Protein AF-A0A1B6ASQ0-F1 (afdb_monomer)

Sequence (277 aa):
MSSTCYLSLDWPTAPAWVNYNSLQQLSYFTTVFLAAPLALLTGLGMSPALSTRFRRISKLVSIQAARSLHFLVLVWFLVFLVVHVALVFTTDLQSNLNQMYAARGGDGWTGLWVFLASMAVVIGGWIAATPFTLRRLRALPHHEQITQHFCIQGWSGVTKWGGVSMRTILDLVKPRPEAKWVVFYSLGDGPDKWRYYDAHPIEQMSHRLTMLAYDMNGRPLSFGHGAPLRLRNEVQLGFKQVKWIEGIEFVADFSRIGGGHGGYNQDHEFFGYHQAL

Solvent-accessible surface area (backbone atoms only — not comparable to full-atom values): 15486 Å² total; per-residue (Å²): 121,66,80,64,42,73,76,67,71,57,78,77,90,64,71,77,83,82,63,72,36,71,70,55,50,52,50,52,47,43,46,64,72,46,40,48,56,47,40,51,54,25,51,50,55,68,31,73,82,49,35,74,75,42,56,75,66,52,71,77,47,56,68,67,57,31,50,56,51,33,51,52,40,50,52,49,50,53,53,50,49,55,53,51,52,50,47,43,60,74,70,47,42,56,58,47,31,14,41,74,60,54,76,39,93,60,96,58,62,62,8,52,53,48,45,53,52,51,50,51,50,52,51,50,49,51,59,70,66,48,64,93,46,70,68,60,60,68,69,43,75,77,37,74,51,77,49,66,47,45,38,90,87,76,50,69,51,77,48,42,38,30,31,30,40,30,42,63,50,46,72,70,67,57,75,59,92,68,43,45,28,35,36,39,32,27,73,49,61,38,97,86,71,44,70,27,36,31,49,41,58,43,73,55,37,64,36,93,63,17,29,44,32,37,27,42,73,94,35,71,42,48,67,94,76,13,36,71,31,18,47,39,43,67,87,41,44,45,83,66,35,44,39,28,58,68,48,80,45,75,31,63,71,49,62,86,46,88,78,30,58,42,28,44,52,32,53,74,67,66,51,54,82,76,78,53,111

Structure (mmCIF, N/CA/C/O backbone):
data_AF-A0A1B6ASQ0-F1
#
_entry.id   AF-A0A1B6ASQ0-F1
#
loop_
_atom_site.group_PDB
_atom_site.id
_atom_site.type_symbol
_atom_site.label_atom_id
_atom_site.label_alt_id
_atom_site.label_comp_id
_atom_site.label_asym_id
_atom_site.label_entity_id
_atom_site.label_seq_id
_atom_site.pdbx_PDB_ins_code
_atom_site.Cartn_x
_atom_site.Cartn_y
_atom_site.Cartn_z
_atom_site.occupancy
_atom_site.B_iso_or_equiv
_atom_site.auth_seq_id
_atom_site.auth_comp_id
_atom_site.auth_asym_id
_atom_site.auth_atom_id
_atom_site.pdbx_PDB_model_num
ATOM 1 N N . MET A 1 1 ? 35.780 5.847 -32.372 1.00 53.19 1 MET A N 1
ATOM 2 C CA . MET A 1 1 ? 34.463 6.368 -32.815 1.00 53.19 1 MET A CA 1
ATOM 3 C C . MET A 1 1 ? 34.238 7.704 -32.129 1.00 53.19 1 MET A C 1
ATOM 5 O O . MET A 1 1 ? 34.457 7.769 -30.928 1.00 53.19 1 MET A O 1
ATOM 9 N N . SER A 1 2 ? 33.903 8.765 -32.866 1.00 51.06 2 SER A N 1
ATOM 10 C CA . SER A 1 2 ? 33.793 10.120 -32.301 1.00 51.06 2 SER A CA 1
ATOM 11 C C . SER A 1 2 ? 32.399 10.362 -31.706 1.00 51.06 2 SER A C 1
ATOM 13 O O . SER A 1 2 ? 31.402 9.921 -32.277 1.00 51.06 2 SER A O 1
ATOM 15 N N . SER A 1 3 ? 32.302 11.056 -30.569 1.00 53.72 3 SER A N 1
ATOM 16 C CA . SER A 1 3 ? 31.044 11.417 -29.877 1.00 53.72 3 SER A CA 1
ATOM 17 C C . SER A 1 3 ? 30.053 12.196 -30.748 1.00 53.72 3 SER A C 1
ATOM 19 O O . SER A 1 3 ? 28.851 12.132 -30.506 1.00 53.72 3 SER A O 1
ATOM 21 N N . THR A 1 4 ? 30.532 12.850 -31.804 1.00 58.25 4 THR A N 1
ATOM 22 C CA . THR A 1 4 ? 29.726 13.560 -32.805 1.00 58.25 4 THR A CA 1
ATOM 23 C C . THR A 1 4 ? 28.811 12.659 -33.642 1.00 58.25 4 THR A C 1
ATOM 25 O O . THR A 1 4 ? 27.770 13.129 -34.081 1.00 58.25 4 THR A O 1
ATOM 28 N N . CYS A 1 5 ? 29.128 11.369 -33.801 1.00 58.47 5 CYS A N 1
ATOM 29 C CA . CYS A 1 5 ? 28.332 10.408 -34.586 1.00 58.47 5 CYS A CA 1
ATOM 30 C C . CYS A 1 5 ? 26.918 10.192 -34.007 1.00 58.47 5 CYS A C 1
ATOM 32 O O . CYS A 1 5 ? 25.947 10.026 -34.732 1.00 58.47 5 CYS A O 1
ATOM 34 N N . TYR A 1 6 ? 26.793 10.237 -32.676 1.00 58.47 6 TYR A N 1
ATOM 35 C CA . TYR A 1 6 ? 25.513 10.059 -31.979 1.00 58.47 6 TYR A CA 1
ATOM 36 C C . TYR A 1 6 ? 24.630 11.315 -32.032 1.00 58.47 6 TYR A C 1
ATOM 38 O O . TYR A 1 6 ? 23.412 11.212 -31.929 1.00 58.47 6 TYR A O 1
ATOM 46 N N . LEU A 1 7 ? 25.237 12.495 -32.203 1.00 62.59 7 LEU A N 1
ATOM 47 C CA . LEU A 1 7 ? 24.530 13.769 -32.376 1.00 62.59 7 LEU A CA 1
ATOM 48 C C . LEU A 1 7 ? 23.988 13.944 -33.802 1.00 62.59 7 LEU A C 1
ATOM 50 O O . LEU A 1 7 ? 22.996 14.645 -33.974 1.00 62.59 7 LEU A O 1
ATOM 54 N N . SER A 1 8 ? 24.613 13.315 -34.805 1.00 70.19 8 SER A N 1
ATOM 55 C CA . SER A 1 8 ? 24.182 13.399 -36.207 1.00 70.19 8 SER A CA 1
ATOM 56 C C . SER A 1 8 ? 23.177 12.322 -36.625 1.00 70.19 8 SER A C 1
ATOM 58 O O . SER A 1 8 ? 22.679 12.386 -37.741 1.00 70.19 8 SER A O 1
ATOM 60 N N . LEU A 1 9 ? 22.852 11.361 -35.745 1.00 66.94 9 LEU A N 1
ATOM 61 C CA . LEU A 1 9 ? 22.009 10.185 -36.042 1.00 66.94 9 LEU A CA 1
ATOM 62 C C . LEU A 1 9 ? 22.540 9.289 -37.181 1.00 66.94 9 LEU A C 1
ATOM 64 O O . LEU A 1 9 ? 21.831 8.392 -37.635 1.00 66.94 9 LEU A O 1
ATOM 68 N N . ASP A 1 10 ? 23.790 9.476 -37.605 1.00 66.50 10 ASP A N 1
ATOM 69 C CA . ASP A 1 10 ? 24.444 8.600 -38.572 1.00 66.50 10 ASP A CA 1
ATOM 70 C C . ASP A 1 10 ? 25.014 7.390 -37.833 1.00 66.50 10 ASP A C 1
ATOM 72 O O . ASP A 1 10 ? 26.067 7.457 -37.192 1.00 66.50 10 ASP A O 1
ATOM 76 N N . TRP A 1 11 ? 24.291 6.273 -37.869 1.00 60.19 11 TRP A N 1
ATOM 77 C CA . TRP A 1 11 ? 24.674 5.084 -37.116 1.00 60.19 11 TRP A CA 1
ATOM 78 C C . TRP A 1 11 ? 25.837 4.341 -37.794 1.00 60.19 11 TRP A C 1
ATOM 80 O O . TRP A 1 11 ? 25.757 4.017 -38.980 1.00 60.19 11 TRP A O 1
ATOM 90 N N . PRO A 1 12 ? 26.922 4.028 -37.064 1.00 56.50 12 PRO A N 1
ATOM 91 C CA . PRO A 1 12 ? 28.036 3.273 -37.620 1.00 56.50 12 PRO A CA 1
ATOM 92 C C . PRO A 1 12 ? 27.637 1.812 -37.878 1.00 56.50 12 PRO A C 1
ATOM 94 O O . PRO A 1 12 ? 27.003 1.176 -37.043 1.00 56.50 12 PRO A O 1
ATOM 97 N N . THR A 1 13 ? 28.074 1.258 -39.011 1.00 58.09 13 THR A N 1
ATOM 98 C CA . THR A 1 13 ? 27.826 -0.138 -39.430 1.00 58.09 13 THR A CA 1
ATOM 99 C C . THR A 1 13 ? 28.822 -1.151 -38.848 1.00 58.09 13 THR A C 1
ATOM 101 O O . THR A 1 13 ? 28.747 -2.342 -39.142 1.00 58.09 13 THR A O 1
ATOM 104 N N . ALA A 1 14 ? 29.782 -0.697 -38.037 1.00 54.62 14 ALA A N 1
ATOM 105 C CA . ALA A 1 14 ? 30.763 -1.564 -37.390 1.00 54.62 14 ALA A CA 1
ATOM 106 C C . ALA A 1 14 ? 30.136 -2.318 -36.199 1.00 54.62 14 ALA A C 1
ATOM 108 O O . ALA A 1 14 ? 29.290 -1.749 -35.506 1.00 54.62 14 ALA A O 1
ATOM 109 N N . PRO A 1 15 ? 30.564 -3.563 -35.907 1.00 54.75 15 PRO A N 1
ATOM 110 C CA . PRO A 1 15 ? 30.016 -4.346 -34.803 1.00 54.75 15 PRO A CA 1
ATOM 111 C C . PRO A 1 15 ? 30.150 -3.579 -33.481 1.00 54.75 15 PRO A C 1
ATOM 113 O O . PRO A 1 15 ? 31.259 -3.250 -33.050 1.00 54.75 15 PRO A O 1
ATOM 116 N N . ALA A 1 16 ? 29.007 -3.316 -32.839 1.00 53.75 16 ALA A N 1
ATOM 117 C CA . ALA A 1 16 ? 28.855 -2.444 -31.668 1.00 53.75 16 ALA A CA 1
ATOM 118 C C . ALA A 1 16 ? 29.736 -2.819 -30.456 1.00 53.75 16 ALA A C 1
ATOM 120 O O . ALA A 1 16 ? 29.917 -2.015 -29.545 1.00 53.75 16 ALA A O 1
ATOM 121 N N . TRP A 1 17 ? 30.316 -4.020 -30.456 1.00 52.97 17 TRP A N 1
ATOM 122 C CA . TRP A 1 17 ? 31.095 -4.582 -29.354 1.00 52.97 17 TRP A CA 1
ATOM 123 C C . TRP A 1 17 ? 32.611 -4.402 -29.449 1.00 52.97 17 TRP A C 1
ATOM 125 O O . TRP A 1 17 ? 33.301 -4.621 -28.456 1.00 52.97 17 TRP A O 1
ATOM 135 N N . VAL A 1 18 ? 33.155 -4.004 -30.604 1.00 55.62 18 VAL A N 1
ATOM 136 C CA . VAL A 1 18 ? 34.619 -3.877 -30.750 1.00 55.62 18 VAL A CA 1
ATOM 137 C C . VAL A 1 18 ? 35.126 -2.552 -30.175 1.00 55.62 18 VAL A C 1
ATOM 139 O O . VAL A 1 18 ? 36.268 -2.481 -29.739 1.00 55.62 18 VAL A O 1
ATOM 142 N N . ASN A 1 19 ? 34.288 -1.508 -30.115 1.00 58.91 19 ASN A N 1
ATOM 143 C CA . ASN A 1 19 ? 34.683 -0.198 -29.595 1.00 58.91 19 ASN A CA 1
ATOM 144 C C . ASN A 1 19 ? 33.506 0.546 -28.949 1.00 58.91 19 ASN A C 1
ATOM 146 O O . ASN A 1 19 ? 32.802 1.305 -29.617 1.00 58.91 19 ASN A O 1
ATOM 150 N N . TYR A 1 20 ? 33.332 0.406 -27.633 1.00 66.31 20 TYR A N 1
ATOM 151 C CA . TYR A 1 20 ? 32.492 1.350 -26.895 1.00 66.31 20 TYR A CA 1
ATOM 152 C C . TYR A 1 20 ? 33.084 2.755 -27.015 1.00 66.31 20 TYR A C 1
ATOM 154 O O . TYR A 1 20 ? 34.272 2.967 -26.768 1.00 66.31 20 TYR A O 1
ATOM 162 N N . ASN A 1 21 ? 32.251 3.730 -27.373 1.00 76.12 21 ASN A N 1
ATOM 163 C CA . ASN A 1 21 ? 32.672 5.125 -27.328 1.00 76.12 21 ASN A CA 1
ATOM 164 C C . ASN A 1 21 ? 32.891 5.555 -25.862 1.00 76.12 21 ASN A C 1
ATOM 166 O O . ASN A 1 21 ? 32.224 5.046 -24.959 1.00 76.12 21 ASN A O 1
ATOM 170 N N . SER A 1 22 ? 33.774 6.525 -25.618 1.00 80.25 22 SER A N 1
ATOM 171 C CA . SER A 1 22 ? 34.070 7.070 -24.287 1.00 80.25 22 SER A CA 1
ATOM 172 C C . SER A 1 22 ? 32.805 7.492 -23.534 1.00 80.25 22 SER A C 1
ATOM 174 O O . SER A 1 22 ? 32.677 7.219 -22.344 1.00 80.25 22 SER A O 1
ATOM 176 N N . LEU A 1 23 ? 31.816 8.063 -24.234 1.00 81.62 23 LEU A N 1
ATOM 177 C CA . LEU A 1 23 ? 30.527 8.433 -23.643 1.00 81.62 23 LEU A CA 1
ATOM 178 C C . LEU A 1 23 ? 29.724 7.219 -23.142 1.00 81.62 23 LEU A C 1
ATOM 180 O O . LEU A 1 23 ? 29.137 7.278 -22.061 1.00 81.62 23 LEU A O 1
ATOM 184 N N . GLN A 1 24 ? 29.710 6.117 -23.898 1.00 82.12 24 GLN A N 1
ATOM 185 C CA . GLN A 1 24 ? 29.045 4.873 -23.491 1.00 82.12 24 GLN A CA 1
ATOM 186 C C . GLN A 1 24 ? 29.769 4.225 -22.308 1.00 82.12 24 GLN A C 1
ATOM 188 O O . GLN A 1 24 ? 29.118 3.854 -21.335 1.00 82.12 24 GLN A O 1
ATOM 193 N N . GLN A 1 25 ? 31.105 4.158 -22.344 1.00 85.62 25 GLN A N 1
ATOM 194 C CA . GLN A 1 25 ? 31.898 3.623 -21.231 1.00 85.62 25 GLN A CA 1
ATOM 195 C C . GLN A 1 25 ? 31.672 4.418 -19.940 1.00 85.62 25 GLN A C 1
ATOM 197 O O . GLN A 1 25 ? 31.414 3.824 -18.895 1.00 85.62 25 GLN A O 1
ATOM 202 N N . LEU A 1 26 ? 31.697 5.754 -20.014 1.00 88.81 26 LEU A N 1
ATOM 203 C CA . LEU A 1 26 ? 31.424 6.622 -18.867 1.00 88.81 26 LEU A CA 1
ATOM 204 C C . LEU A 1 26 ? 29.991 6.456 -18.353 1.00 88.81 26 LEU A C 1
ATOM 206 O O . LEU A 1 26 ? 29.771 6.421 -17.146 1.00 88.81 26 LEU A O 1
ATOM 210 N N . SER A 1 27 ? 29.017 6.311 -19.252 1.00 89.38 27 SER A N 1
ATOM 211 C CA . SER A 1 27 ? 27.611 6.122 -18.886 1.00 89.38 27 SER A CA 1
ATOM 212 C C . SER A 1 27 ? 27.376 4.777 -18.186 1.00 89.38 27 SER A C 1
ATOM 214 O O . SER A 1 27 ? 26.679 4.731 -17.168 1.00 89.38 27 SER A O 1
ATOM 216 N N . TYR A 1 28 ? 27.995 3.692 -18.661 1.00 90.56 28 TYR A N 1
ATOM 217 C CA . TYR A 1 28 ? 27.946 2.386 -17.995 1.00 90.56 28 TYR A CA 1
ATOM 218 C C . TYR A 1 28 ? 28.681 2.403 -16.657 1.00 90.56 28 TYR A C 1
ATOM 220 O O . TYR A 1 28 ? 28.132 1.924 -15.665 1.00 90.56 28 TYR A O 1
ATOM 228 N N . PHE A 1 29 ? 29.863 3.022 -16.595 1.00 93.50 29 PHE A N 1
ATOM 229 C CA . PHE A 1 29 ? 30.608 3.176 -15.349 1.00 93.50 29 PHE A CA 1
ATOM 230 C C . PHE A 1 29 ? 29.783 3.923 -14.294 1.00 93.50 29 PHE A C 1
ATOM 232 O O . PHE A 1 29 ? 29.594 3.419 -13.187 1.00 93.50 29 PHE A O 1
ATOM 239 N N . THR A 1 30 ? 29.223 5.081 -14.653 1.00 93.25 30 THR A N 1
ATOM 240 C CA . THR A 1 30 ? 28.369 5.871 -13.759 1.00 93.25 30 THR A CA 1
ATOM 241 C C . THR A 1 30 ? 27.155 5.071 -13.306 1.00 93.25 30 THR A C 1
ATOM 243 O O . THR A 1 30 ? 26.834 5.063 -12.122 1.00 93.25 30 THR A O 1
ATOM 246 N N . THR A 1 31 ? 26.491 4.355 -14.211 1.00 93.50 31 THR A N 1
ATOM 247 C CA . THR A 1 31 ? 25.271 3.609 -13.875 1.00 93.50 31 THR A CA 1
ATOM 248 C C . THR A 1 31 ? 25.551 2.451 -12.914 1.00 93.50 31 THR A C 1
ATOM 250 O O . THR A 1 31 ? 24.849 2.302 -11.913 1.00 93.50 31 THR A O 1
ATOM 253 N N . VAL A 1 32 ? 26.598 1.665 -13.176 1.00 92.94 32 VAL A N 1
ATOM 254 C CA . VAL A 1 32 ? 26.922 0.456 -12.403 1.00 92.94 32 VAL A CA 1
ATOM 255 C C . VAL A 1 32 ? 27.619 0.784 -11.084 1.00 92.94 32 VAL A C 1
ATOM 257 O O . VAL A 1 32 ? 27.249 0.233 -10.051 1.00 92.94 32 VAL A O 1
ATOM 260 N N . PHE A 1 33 ? 28.611 1.677 -11.093 1.00 94.56 33 PHE A N 1
ATOM 261 C CA . PHE A 1 33 ? 29.477 1.900 -9.931 1.00 94.56 33 PHE A CA 1
ATOM 262 C C . PHE A 1 33 ? 29.091 3.113 -9.086 1.00 94.56 33 PHE A C 1
ATOM 264 O O . PHE A 1 33 ? 29.497 3.182 -7.928 1.00 94.56 33 PHE A O 1
ATOM 271 N N . LEU A 1 34 ? 28.304 4.053 -9.619 1.00 93.50 34 LEU A N 1
ATOM 272 C CA . LEU A 1 34 ? 27.878 5.243 -8.875 1.00 93.50 34 LEU A CA 1
ATOM 273 C C . LEU A 1 34 ? 26.374 5.217 -8.596 1.00 93.50 34 LEU A C 1
ATOM 275 O O . LEU A 1 34 ? 25.964 5.157 -7.438 1.00 93.50 34 LEU A O 1
ATOM 279 N N . ALA A 1 35 ? 25.543 5.218 -9.638 1.00 92.94 35 ALA A N 1
ATOM 280 C CA . ALA A 1 35 ? 24.097 5.363 -9.514 1.00 92.94 35 ALA A CA 1
ATOM 281 C C . ALA A 1 35 ? 23.446 4.175 -8.790 1.00 92.94 35 ALA A C 1
ATOM 283 O O . ALA A 1 35 ? 22.646 4.391 -7.882 1.00 92.94 35 ALA A O 1
ATOM 284 N N . ALA A 1 36 ? 23.801 2.930 -9.130 1.00 93.06 36 ALA A N 1
ATOM 285 C CA . ALA A 1 36 ? 23.206 1.747 -8.501 1.00 93.06 36 ALA A CA 1
ATOM 286 C C . ALA A 1 36 ? 23.526 1.630 -6.993 1.00 93.06 36 ALA A C 1
ATOM 288 O O . ALA A 1 36 ? 22.582 1.512 -6.204 1.00 93.06 36 ALA A O 1
ATOM 289 N N . PRO A 1 37 ? 24.791 1.746 -6.538 1.00 93.00 37 PRO A N 1
ATOM 290 C CA . PRO A 1 37 ? 25.093 1.786 -5.108 1.00 93.00 37 PRO A CA 1
ATOM 291 C C . PRO A 1 37 ? 24.419 2.961 -4.398 1.00 93.00 37 PRO A C 1
ATOM 293 O O . PRO A 1 37 ? 23.918 2.807 -3.284 1.00 93.00 37 PRO A O 1
ATOM 296 N N . LEU A 1 38 ? 24.351 4.130 -5.042 1.00 90.75 38 LEU A N 1
ATOM 297 C CA . LEU A 1 38 ? 23.732 5.310 -4.452 1.00 90.75 38 LEU A CA 1
ATOM 298 C C . LEU A 1 38 ? 22.214 5.160 -4.300 1.00 90.75 38 LEU A C 1
ATOM 300 O O . LEU A 1 38 ? 21.672 5.536 -3.260 1.00 90.75 38 LEU A O 1
ATOM 304 N N . ALA A 1 39 ? 21.530 4.565 -5.282 1.00 91.50 39 ALA A N 1
ATOM 305 C CA . ALA A 1 39 ? 20.111 4.218 -5.196 1.00 91.50 39 ALA A CA 1
ATOM 306 C C . ALA A 1 39 ? 19.841 3.259 -4.036 1.00 91.50 39 ALA A C 1
ATOM 308 O O . ALA A 1 39 ? 18.903 3.476 -3.268 1.00 91.50 39 ALA A O 1
ATOM 309 N N . LEU A 1 40 ? 20.691 2.238 -3.875 1.00 88.94 40 LEU A N 1
ATOM 310 C CA . LEU A 1 40 ? 20.585 1.285 -2.776 1.00 88.94 40 LEU A CA 1
ATOM 311 C C . LEU A 1 40 ? 20.752 1.990 -1.424 1.00 88.94 40 LEU A C 1
ATOM 313 O O . LEU A 1 40 ? 19.883 1.882 -0.564 1.00 88.94 40 LEU A O 1
ATOM 317 N N . LEU A 1 41 ? 21.825 2.763 -1.241 1.00 85.00 41 LEU A N 1
ATOM 318 C CA . LEU A 1 41 ? 22.107 3.459 0.020 1.00 85.00 41 LEU A CA 1
ATOM 319 C C . LEU A 1 41 ? 21.013 4.468 0.390 1.00 85.00 41 LEU A C 1
ATOM 321 O O . LEU A 1 41 ? 20.552 4.498 1.532 1.00 85.00 41 LEU A O 1
ATOM 325 N N . THR A 1 42 ? 20.570 5.278 -0.570 1.00 87.75 42 THR A N 1
ATOM 326 C CA . THR A 1 42 ? 19.513 6.275 -0.344 1.00 87.75 42 THR A CA 1
ATOM 327 C C . THR A 1 42 ? 18.145 5.624 -0.134 1.00 87.75 42 THR A C 1
ATOM 329 O O . THR A 1 42 ? 17.391 6.079 0.724 1.00 87.75 42 THR A O 1
ATOM 332 N N . GLY A 1 43 ? 17.842 4.523 -0.829 1.00 83.44 43 GLY A N 1
ATOM 333 C CA . GLY A 1 43 ? 16.623 3.737 -0.625 1.00 83.44 43 GLY A CA 1
ATOM 334 C C . GLY A 1 43 ? 16.557 3.118 0.773 1.00 83.44 43 GLY A C 1
ATOM 335 O O . GLY A 1 43 ? 15.547 3.252 1.464 1.00 83.44 43 GLY A O 1
ATOM 336 N N . LEU A 1 44 ? 17.660 2.523 1.240 1.00 80.25 44 LEU A N 1
ATOM 337 C CA . LEU A 1 44 ? 17.772 1.998 2.606 1.00 80.25 44 LEU A CA 1
ATOM 338 C C . LEU A 1 44 ? 17.663 3.119 3.653 1.00 80.25 44 LEU A C 1
ATOM 340 O O . LEU A 1 44 ? 17.013 2.931 4.681 1.00 80.25 44 LEU A O 1
ATOM 344 N N . GLY A 1 45 ? 18.246 4.291 3.384 1.00 71.94 45 GLY A N 1
ATOM 345 C CA . GLY A 1 45 ? 18.179 5.462 4.264 1.00 71.94 45 GLY A C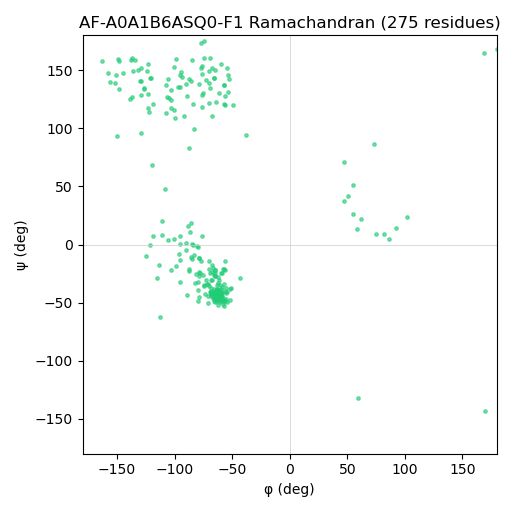A 1
ATOM 346 C C . GLY A 1 45 ? 16.777 6.066 4.411 1.00 71.94 45 GLY A C 1
ATOM 347 O O . GLY A 1 45 ? 16.480 6.658 5.446 1.00 71.94 45 GLY A O 1
ATOM 348 N N . MET A 1 46 ? 15.903 5.890 3.416 1.00 74.81 46 MET A N 1
ATOM 349 C CA . MET A 1 46 ? 14.505 6.333 3.470 1.00 74.81 46 MET A CA 1
ATOM 350 C C . MET A 1 46 ? 13.560 5.322 4.137 1.00 74.81 46 MET A C 1
ATOM 352 O O . MET A 1 46 ? 12.420 5.679 4.422 1.00 74.81 46 MET A O 1
ATOM 356 N N . SER A 1 47 ? 13.998 4.084 4.400 1.00 71.44 47 SER A N 1
ATOM 357 C CA . SER A 1 47 ? 13.159 3.048 5.017 1.00 71.44 47 SER A CA 1
ATOM 358 C C . SER A 1 47 ? 12.986 3.277 6.531 1.00 71.44 47 SER A C 1
ATOM 360 O O . SER A 1 47 ? 13.971 3.193 7.279 1.00 71.44 47 SER A O 1
ATOM 362 N N . PRO A 1 48 ? 11.753 3.500 7.034 1.00 57.78 48 PRO A N 1
ATOM 363 C CA . PRO A 1 48 ? 11.500 3.677 8.468 1.00 57.78 48 PRO A CA 1
ATOM 364 C C . PRO A 1 48 ? 11.871 2.430 9.284 1.00 57.78 48 PRO A C 1
ATOM 366 O O . PRO A 1 48 ? 12.490 2.526 10.340 1.00 57.78 48 PRO A O 1
ATOM 369 N N . ALA A 1 49 ? 11.583 1.240 8.749 1.00 57.38 49 ALA A N 1
ATOM 370 C CA . ALA A 1 49 ? 11.843 -0.032 9.420 1.00 57.38 49 ALA A CA 1
ATOM 371 C C . ALA A 1 49 ? 13.341 -0.357 9.557 1.00 57.38 49 ALA A C 1
ATOM 373 O O . ALA A 1 49 ? 13.752 -1.033 10.499 1.00 57.38 49 ALA A O 1
ATOM 374 N N . LEU A 1 50 ? 14.172 0.104 8.617 1.00 58.25 50 LEU A N 1
ATOM 375 C CA . LEU A 1 50 ? 15.602 -0.210 8.603 1.00 58.25 50 LEU A CA 1
ATOM 376 C C . LEU A 1 50 ? 16.455 0.879 9.268 1.00 58.25 50 LEU A C 1
ATOM 378 O O . LEU A 1 50 ? 17.469 0.571 9.901 1.00 58.25 50 LEU A O 1
ATOM 382 N N . SER A 1 51 ? 16.030 2.141 9.176 1.00 59.38 51 SER A N 1
ATOM 383 C CA . SER A 1 51 ? 16.710 3.281 9.807 1.00 59.38 51 SER A CA 1
ATOM 384 C C . SER A 1 51 ? 16.703 3.216 11.341 1.00 59.38 51 SER A C 1
ATOM 386 O O . SER A 1 51 ? 17.645 3.695 11.978 1.00 59.38 51 SER A O 1
ATOM 388 N N . THR A 1 52 ? 15.710 2.551 11.941 1.00 57.81 52 THR A N 1
ATOM 389 C CA . THR A 1 52 ? 15.651 2.256 13.384 1.00 57.81 52 THR A CA 1
ATOM 390 C C . THR A 1 52 ? 16.663 1.186 13.807 1.00 57.81 52 THR A C 1
ATOM 392 O O . THR A 1 52 ? 17.246 1.288 14.890 1.00 57.81 52 THR A O 1
ATOM 395 N N . ARG A 1 53 ? 16.939 0.203 12.936 1.00 60.09 53 ARG A N 1
ATOM 396 C CA . ARG A 1 53 ? 17.873 -0.912 13.177 1.00 60.09 53 ARG A CA 1
ATOM 397 C C . ARG A 1 53 ? 19.339 -0.542 12.922 1.00 60.09 53 ARG A C 1
ATOM 399 O O . ARG A 1 53 ? 20.218 -1.022 13.633 1.00 60.09 53 ARG A O 1
ATOM 406 N N . PHE A 1 54 ? 19.619 0.337 11.955 1.00 60.22 54 PHE A N 1
ATOM 407 C CA . PHE A 1 54 ? 20.981 0.712 11.545 1.00 60.22 54 PHE A CA 1
ATOM 408 C C . PHE A 1 54 ? 21.273 2.216 11.724 1.00 60.22 54 PHE A C 1
ATOM 410 O O . PHE A 1 54 ? 21.513 2.948 10.763 1.00 60.22 54 PHE A O 1
ATOM 417 N N . ARG A 1 55 ? 21.344 2.681 12.983 1.00 57.69 55 ARG A N 1
ATOM 418 C CA . ARG A 1 55 ? 21.599 4.100 13.344 1.00 57.69 55 ARG A CA 1
ATOM 419 C C . ARG A 1 55 ? 22.892 4.721 12.793 1.00 57.69 55 ARG A C 1
ATOM 421 O O . ARG A 1 55 ? 23.006 5.942 12.759 1.00 57.69 55 ARG A O 1
ATOM 428 N N . ARG A 1 56 ? 23.903 3.926 12.416 1.00 59.25 56 ARG A N 1
ATOM 429 C CA . ARG A 1 56 ? 25.179 4.465 11.897 1.00 59.25 56 ARG A CA 1
ATOM 430 C C . ARG A 1 56 ? 25.035 5.067 10.497 1.00 59.25 56 ARG A C 1
ATOM 432 O O . ARG A 1 56 ? 25.691 6.060 10.211 1.00 59.25 56 ARG A O 1
ATOM 439 N N . ILE A 1 57 ? 24.163 4.504 9.661 1.00 57.47 57 ILE A N 1
ATOM 440 C CA . ILE A 1 57 ? 23.955 4.964 8.280 1.00 57.47 57 ILE A CA 1
ATOM 441 C C . ILE A 1 57 ? 23.058 6.211 8.268 1.00 57.47 57 ILE A C 1
ATOM 443 O O . ILE A 1 57 ? 23.348 7.171 7.560 1.00 57.47 57 ILE A O 1
ATOM 447 N N . SER A 1 58 ? 22.036 6.255 9.130 1.00 56.03 58 SER A N 1
ATOM 448 C CA . SER A 1 58 ? 21.122 7.403 9.246 1.00 56.03 58 SER A CA 1
ATOM 449 C C . SER A 1 58 ? 21.749 8.661 9.862 1.00 56.03 58 SER A C 1
ATOM 451 O O . SER A 1 58 ? 21.180 9.741 9.738 1.00 56.03 58 SER A O 1
ATOM 453 N N . LYS A 1 59 ? 22.930 8.559 10.490 1.00 59.12 59 LYS A N 1
ATOM 454 C CA . LYS A 1 59 ? 23.691 9.726 10.976 1.00 59.12 59 LYS A CA 1
ATOM 455 C C . LYS A 1 59 ? 24.469 10.463 9.881 1.00 59.12 59 LYS A C 1
ATOM 457 O O . LYS A 1 59 ? 24.790 11.628 10.081 1.00 59.12 59 LYS A O 1
ATOM 462 N N . LEU A 1 60 ? 24.804 9.802 8.771 1.00 62.62 60 LEU A N 1
ATOM 463 C CA . LEU A 1 60 ? 25.694 10.367 7.746 1.00 62.62 60 LEU A CA 1
ATOM 464 C C . LEU A 1 60 ? 24.954 11.204 6.693 1.00 62.62 60 LEU A C 1
ATOM 466 O O . LEU A 1 60 ? 25.569 12.054 6.058 1.00 62.62 60 LEU A O 1
ATOM 470 N N . VAL A 1 61 ? 23.649 10.986 6.505 1.00 62.62 61 VAL A N 1
ATOM 471 C CA . VAL A 1 61 ? 22.856 11.660 5.468 1.00 62.62 61 VAL A CA 1
ATOM 472 C C . VAL A 1 61 ? 21.516 12.092 6.056 1.00 62.62 61 VAL A C 1
ATOM 474 O O . VAL A 1 61 ? 20.794 11.278 6.629 1.00 62.62 61 VAL A O 1
ATOM 477 N N . SER A 1 62 ? 21.161 13.372 5.913 1.00 75.50 62 SER A N 1
ATOM 478 C CA . SER A 1 62 ? 19.840 13.853 6.327 1.00 75.50 62 SER A CA 1
ATOM 479 C C . SER A 1 62 ? 18.745 13.215 5.463 1.00 75.50 62 SER A C 1
ATOM 481 O O . SER A 1 62 ? 18.921 13.021 4.260 1.00 75.50 62 SER A O 1
ATOM 483 N N . ILE A 1 63 ? 17.585 12.907 6.055 1.00 71.56 63 ILE A N 1
ATOM 484 C CA . ILE A 1 63 ? 16.464 12.249 5.350 1.00 71.56 63 ILE A CA 1
ATOM 485 C C . ILE A 1 63 ? 16.048 13.036 4.097 1.00 71.56 63 ILE A C 1
ATOM 487 O O . ILE A 1 63 ? 15.736 12.453 3.058 1.00 71.56 63 ILE A O 1
ATOM 491 N N . GLN A 1 64 ? 16.083 14.369 4.175 1.00 78.62 64 GLN A N 1
ATOM 492 C CA . GLN A 1 64 ? 15.753 15.231 3.045 1.00 78.62 64 GLN A CA 1
ATOM 493 C C . GLN A 1 64 ? 16.800 15.141 1.924 1.00 78.62 64 GLN A C 1
ATOM 495 O O . GLN A 1 64 ? 16.426 15.057 0.757 1.00 78.62 64 GLN A O 1
ATOM 500 N N . ALA A 1 65 ? 18.096 15.094 2.259 1.00 81.12 65 ALA A N 1
ATOM 501 C CA . ALA A 1 65 ? 19.157 14.916 1.268 1.00 81.12 65 ALA A CA 1
ATOM 502 C C . ALA A 1 65 ? 19.087 13.533 0.605 1.00 81.12 65 ALA A C 1
ATOM 504 O O . ALA A 1 65 ? 19.218 13.440 -0.614 1.00 81.12 65 ALA A O 1
ATOM 505 N N . ALA A 1 66 ? 18.804 12.477 1.377 1.00 82.69 66 ALA A N 1
ATOM 506 C CA . ALA A 1 66 ? 18.613 11.130 0.842 1.00 82.69 66 ALA A CA 1
ATOM 507 C C . ALA A 1 66 ? 17.470 11.087 -0.183 1.00 82.69 66 ALA A C 1
ATOM 509 O O . ALA A 1 66 ? 17.629 10.489 -1.243 1.00 82.69 66 ALA A O 1
ATOM 510 N N . ARG A 1 67 ? 16.356 11.780 0.086 1.00 85.06 67 ARG A N 1
ATOM 511 C CA . ARG A 1 67 ? 15.210 11.860 -0.831 1.00 85.06 67 ARG A CA 1
ATOM 512 C C . ARG A 1 67 ? 15.544 12.591 -2.127 1.00 85.06 67 ARG A C 1
ATOM 514 O O . ARG A 1 67 ? 15.253 12.073 -3.202 1.00 85.06 67 ARG A O 1
ATOM 521 N N . SER A 1 68 ? 16.166 13.766 -2.035 1.00 90.62 68 SER A N 1
ATOM 522 C CA . SER A 1 68 ? 16.563 14.539 -3.219 1.00 90.62 68 SER A CA 1
ATOM 523 C C . SER A 1 68 ? 17.575 13.779 -4.075 1.00 90.62 68 SER A C 1
ATOM 525 O O . SER A 1 68 ? 17.449 13.739 -5.297 1.00 90.62 68 SER A O 1
ATOM 527 N N . LEU A 1 69 ? 18.551 13.129 -3.435 1.00 90.56 69 LEU A N 1
ATOM 528 C CA . LEU A 1 69 ? 19.566 12.346 -4.128 1.00 90.56 69 LEU A CA 1
ATOM 529 C C . LEU A 1 69 ? 18.975 11.095 -4.779 1.00 90.56 69 LEU A C 1
ATOM 531 O O . LEU A 1 69 ? 19.283 10.812 -5.932 1.00 90.56 69 LEU A O 1
ATOM 535 N N . HIS A 1 70 ? 18.079 10.388 -4.086 1.00 92.44 70 HIS A N 1
ATOM 536 C CA . HIS A 1 70 ? 17.374 9.240 -4.653 1.00 92.44 70 HIS A CA 1
ATOM 537 C C . HIS A 1 70 ? 16.537 9.635 -5.872 1.00 92.44 70 HIS A C 1
ATOM 539 O O . HIS A 1 70 ? 16.554 8.938 -6.882 1.00 92.44 70 HIS A O 1
ATOM 545 N N . PHE A 1 71 ? 15.841 10.774 -5.804 1.00 93.31 71 PHE A N 1
ATOM 546 C CA . PHE A 1 71 ? 15.079 11.300 -6.934 1.00 93.31 71 PHE A CA 1
ATOM 547 C C . PHE A 1 71 ? 15.981 11.623 -8.133 1.00 93.31 71 PHE A C 1
ATOM 549 O O . PHE A 1 71 ? 15.662 11.248 -9.258 1.00 93.31 71 PHE A O 1
ATOM 556 N N . LEU A 1 72 ? 17.135 12.255 -7.908 1.00 94.50 72 LEU A N 1
ATOM 557 C CA . LEU A 1 72 ? 18.091 12.549 -8.979 1.00 94.50 72 LEU A CA 1
ATOM 558 C C . LEU A 1 72 ? 18.641 11.266 -9.619 1.00 94.50 72 LEU A C 1
ATOM 560 O O . LEU A 1 72 ? 18.724 11.168 -10.842 1.00 94.50 72 LEU A O 1
ATOM 564 N N . VAL A 1 73 ? 18.962 10.260 -8.804 1.00 95.19 73 VAL A N 1
ATOM 565 C CA . VAL A 1 73 ? 19.414 8.947 -9.282 1.00 95.19 73 VAL A CA 1
ATOM 566 C C . VAL A 1 73 ? 18.315 8.230 -10.074 1.00 95.19 73 VAL A C 1
ATOM 568 O O . VAL A 1 73 ? 18.603 7.647 -11.117 1.00 95.19 73 VAL A O 1
ATOM 571 N N . LEU A 1 74 ? 17.052 8.316 -9.643 1.00 94.94 74 LEU A N 1
ATOM 572 C CA . LEU A 1 74 ? 15.908 7.803 -10.402 1.00 94.94 74 LEU A CA 1
ATOM 573 C C . LEU A 1 74 ? 15.812 8.470 -11.781 1.00 94.94 74 LEU A C 1
ATOM 575 O O . LEU A 1 74 ? 15.673 7.772 -12.783 1.00 94.94 74 LEU A O 1
ATOM 579 N N . VAL A 1 75 ? 15.918 9.801 -11.847 1.00 96.44 75 VAL A N 1
ATOM 580 C CA . VAL A 1 75 ? 15.901 10.541 -13.121 1.00 96.44 75 VAL A CA 1
ATOM 581 C C . VAL A 1 75 ? 17.049 10.093 -14.028 1.00 96.44 75 VAL A C 1
ATOM 583 O O . VAL A 1 75 ? 16.813 9.839 -15.209 1.00 96.44 75 VAL A O 1
ATOM 586 N N . TRP A 1 76 ? 18.262 9.920 -13.489 1.00 95.56 76 TRP A N 1
ATOM 587 C CA . TRP A 1 76 ? 19.391 9.366 -14.245 1.00 95.56 76 TRP A CA 1
ATOM 588 C C . TRP A 1 76 ? 19.065 7.988 -14.832 1.00 95.56 76 TRP A C 1
ATOM 590 O O . TRP A 1 76 ? 19.260 7.781 -16.027 1.00 95.56 76 TRP A O 1
ATOM 600 N N . PHE A 1 77 ? 18.526 7.062 -14.030 1.00 95.44 77 PHE A N 1
ATOM 601 C CA . PHE A 1 77 ? 18.147 5.730 -14.511 1.00 95.44 77 PHE A CA 1
ATOM 602 C C . PHE A 1 77 ? 17.084 5.776 -15.607 1.00 95.44 77 PHE A C 1
ATOM 604 O O . PHE A 1 77 ? 17.193 5.027 -16.573 1.00 95.44 77 PHE A O 1
ATOM 611 N N . LEU A 1 78 ? 16.083 6.652 -15.489 1.00 95.38 78 LEU A N 1
ATOM 612 C CA . LEU A 1 78 ? 15.049 6.811 -16.515 1.00 95.38 78 LEU A CA 1
ATOM 613 C C . LEU A 1 78 ? 15.643 7.312 -17.834 1.00 95.38 78 LEU A C 1
ATOM 615 O O . LEU A 1 78 ? 15.368 6.735 -18.884 1.00 95.38 78 LEU A O 1
ATOM 619 N N . VAL A 1 79 ? 16.489 8.345 -17.782 1.00 94.88 79 VAL A N 1
ATOM 620 C CA . VAL A 1 79 ? 17.163 8.881 -18.974 1.00 94.88 79 VAL A CA 1
ATOM 621 C C . VAL A 1 79 ? 18.079 7.828 -19.594 1.00 94.88 79 VAL A C 1
ATOM 623 O O . VAL A 1 79 ? 17.999 7.580 -20.796 1.00 94.88 79 VAL A O 1
ATOM 626 N N . PHE A 1 80 ? 18.910 7.173 -18.779 1.00 93.88 80 PHE A N 1
ATOM 627 C CA . PHE A 1 80 ? 19.802 6.112 -19.235 1.00 93.88 80 PHE A CA 1
ATOM 628 C C . PHE A 1 80 ? 19.020 4.970 -19.887 1.00 93.88 80 PHE A C 1
ATOM 630 O O . PHE A 1 80 ? 19.388 4.547 -20.976 1.00 93.88 80 PHE A O 1
ATOM 637 N N . LEU A 1 81 ? 17.928 4.503 -19.273 1.00 92.56 81 LEU A N 1
ATOM 638 C CA . LEU A 1 81 ? 17.098 3.426 -19.811 1.00 92.56 81 LEU A CA 1
ATOM 639 C C . LEU A 1 81 ? 16.504 3.806 -21.166 1.00 92.56 81 LEU A C 1
ATOM 641 O O . LEU A 1 81 ? 16.619 3.026 -22.104 1.00 92.56 81 LEU A O 1
ATOM 645 N N . VAL A 1 82 ? 15.912 4.996 -21.291 1.00 93.75 82 VAL A N 1
ATOM 646 C CA . VAL A 1 82 ? 15.311 5.450 -22.555 1.00 93.75 82 VAL A CA 1
ATOM 647 C C . VAL A 1 82 ? 16.360 5.514 -23.662 1.00 93.75 82 VAL A C 1
ATOM 649 O O . VAL A 1 82 ? 16.150 4.950 -24.733 1.00 93.75 82 VAL A O 1
ATOM 652 N N . VAL A 1 83 ? 17.504 6.152 -23.399 1.00 90.19 83 VAL A N 1
ATOM 653 C CA . VAL A 1 83 ? 18.579 6.292 -24.392 1.00 90.19 83 VAL A CA 1
ATOM 654 C C . VAL A 1 83 ? 19.190 4.934 -24.734 1.00 90.19 83 VAL A C 1
ATOM 656 O O . VAL A 1 83 ? 19.355 4.614 -25.907 1.00 90.19 83 VAL A O 1
ATOM 659 N N . HIS A 1 84 ? 19.509 4.116 -23.733 1.00 89.25 84 HIS A N 1
ATOM 660 C CA . HIS A 1 84 ? 20.140 2.814 -23.930 1.00 89.25 84 HIS A CA 1
ATOM 661 C C . HIS A 1 84 ? 19.233 1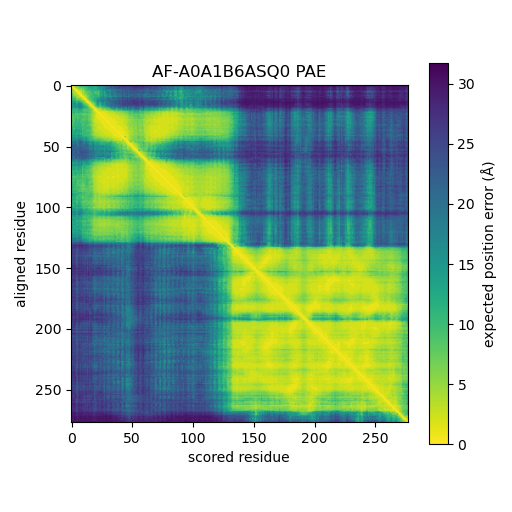.851 -24.697 1.00 89.25 84 HIS A C 1
ATOM 663 O O . HIS A 1 84 ? 19.681 1.229 -25.657 1.00 89.25 84 HIS A O 1
ATOM 669 N N . VAL A 1 85 ? 17.955 1.760 -24.321 1.00 89.56 85 VAL A N 1
ATOM 670 C CA . VAL A 1 85 ? 16.982 0.922 -25.031 1.00 89.56 85 VAL A CA 1
ATOM 671 C C . VAL A 1 85 ? 16.809 1.425 -26.460 1.00 89.56 85 VAL A C 1
ATOM 673 O O . VAL A 1 85 ? 16.888 0.619 -27.380 1.00 89.56 85 VAL A O 1
ATOM 676 N N . ALA A 1 86 ? 16.659 2.735 -26.678 1.00 88.19 86 ALA A N 1
ATOM 677 C CA . ALA A 1 86 ? 16.568 3.283 -28.030 1.00 88.19 86 ALA A CA 1
ATOM 678 C C . ALA A 1 86 ? 17.772 2.871 -28.890 1.00 88.19 86 ALA A C 1
ATOM 680 O O . ALA A 1 86 ? 17.569 2.361 -29.986 1.00 88.19 86 ALA A O 1
ATOM 681 N N . LEU A 1 87 ? 18.997 2.987 -28.361 1.00 84.56 87 LEU A N 1
ATOM 682 C CA . LEU A 1 87 ? 20.208 2.545 -29.055 1.00 84.56 87 LEU A CA 1
ATOM 683 C C . LEU A 1 87 ? 20.157 1.056 -29.404 1.00 84.56 87 LEU A C 1
ATOM 685 O O . LEU A 1 87 ? 20.367 0.708 -30.558 1.00 84.56 87 LEU A O 1
ATOM 689 N N . VAL A 1 88 ? 19.808 0.182 -28.456 1.00 85.56 88 VAL A N 1
ATOM 690 C CA . VAL A 1 88 ? 19.697 -1.267 -28.710 1.00 85.56 88 VAL A CA 1
ATOM 691 C C . VAL A 1 88 ? 18.729 -1.575 -29.858 1.00 85.56 88 VAL A C 1
ATOM 693 O O . VAL A 1 88 ? 19.017 -2.448 -30.677 1.00 85.56 88 VAL A O 1
ATOM 696 N N . PHE A 1 89 ? 17.605 -0.856 -29.937 1.00 84.25 89 PHE A N 1
ATOM 697 C CA . PHE A 1 89 ? 16.613 -1.029 -31.000 1.00 84.25 89 PHE A CA 1
ATOM 698 C C . PHE A 1 89 ? 17.058 -0.440 -32.345 1.00 84.25 89 PHE A C 1
ATOM 700 O O . PHE A 1 89 ? 16.741 -1.021 -33.383 1.00 84.25 89 PHE A O 1
ATOM 707 N N . THR A 1 90 ? 17.779 0.684 -32.352 1.00 82.81 90 THR A N 1
ATOM 708 C CA . THR A 1 90 ? 18.197 1.362 -33.591 1.00 82.81 90 THR A CA 1
ATOM 709 C C . THR A 1 90 ? 19.517 0.841 -34.160 1.00 82.81 90 THR A C 1
ATOM 711 O O . THR A 1 90 ? 19.752 1.005 -35.354 1.00 82.81 90 THR A O 1
ATOM 714 N N . THR A 1 91 ? 20.371 0.196 -33.358 1.00 77.88 91 THR A N 1
ATOM 715 C CA . THR A 1 91 ? 21.694 -0.316 -33.768 1.00 77.88 91 THR A CA 1
ATOM 716 C C . THR A 1 91 ? 21.734 -1.846 -33.865 1.00 77.88 91 THR A C 1
ATOM 718 O O . THR A 1 91 ? 22.654 -2.466 -33.334 1.00 77.88 91 THR A O 1
ATOM 721 N N . ASP A 1 92 ? 20.735 -2.440 -34.530 1.00 82.88 92 ASP A N 1
ATOM 722 C CA . ASP A 1 92 ? 20.517 -3.891 -34.716 1.00 82.88 92 ASP A CA 1
ATOM 723 C C . ASP A 1 92 ? 20.024 -4.646 -33.464 1.00 82.88 92 ASP A C 1
ATOM 725 O O . ASP A 1 92 ? 20.779 -5.260 -32.704 1.00 82.88 92 ASP A O 1
ATOM 729 N N . LEU A 1 93 ? 18.699 -4.643 -33.287 1.00 83.75 93 LEU A N 1
ATOM 730 C CA . LEU A 1 93 ? 18.001 -5.322 -32.194 1.00 83.75 93 LEU A CA 1
ATOM 731 C C . LEU A 1 93 ? 18.338 -6.817 -32.095 1.00 83.75 93 LEU A C 1
ATOM 733 O O . LEU A 1 93 ? 18.480 -7.347 -30.991 1.00 83.75 93 LEU A O 1
ATOM 737 N N . GLN A 1 94 ? 18.435 -7.508 -33.230 1.00 85.38 94 GLN A N 1
ATOM 738 C CA . GLN A 1 94 ? 18.565 -8.960 -33.262 1.00 85.38 94 GLN A CA 1
ATOM 739 C C . GLN A 1 94 ? 19.944 -9.387 -32.756 1.00 85.38 94 GLN A C 1
ATOM 741 O O . GLN A 1 94 ? 20.046 -10.220 -31.848 1.00 85.38 94 GLN A O 1
ATOM 746 N N . SER A 1 95 ? 20.997 -8.776 -33.298 1.00 84.06 95 SER A N 1
ATOM 747 C CA . SER A 1 95 ? 22.374 -9.044 -32.883 1.00 84.06 95 SER A CA 1
ATOM 748 C C . SER A 1 95 ? 22.598 -8.657 -31.418 1.00 84.06 95 SER A C 1
ATOM 750 O O . SER A 1 95 ? 23.131 -9.453 -30.639 1.00 84.06 95 SER A O 1
ATOM 752 N N . ASN A 1 96 ? 22.096 -7.490 -30.998 1.00 84.94 96 ASN A N 1
ATOM 753 C CA . ASN A 1 96 ? 22.241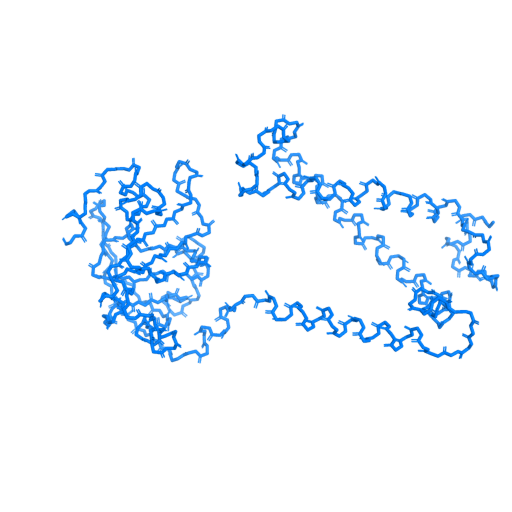 -7.020 -29.620 1.00 84.94 96 ASN A CA 1
ATOM 754 C C . ASN A 1 96 ? 21.541 -7.945 -28.613 1.00 84.94 96 ASN A C 1
ATOM 756 O O . ASN A 1 96 ? 22.157 -8.349 -27.626 1.00 84.94 96 ASN A O 1
ATOM 760 N N . LEU A 1 97 ? 20.288 -8.348 -28.860 1.00 87.19 97 LEU A N 1
ATOM 761 C CA . LEU A 1 97 ? 19.563 -9.240 -27.946 1.00 87.19 97 LEU A CA 1
ATOM 762 C C . LEU A 1 97 ? 20.186 -10.636 -27.871 1.00 87.19 97 LEU A C 1
ATOM 764 O O . LEU A 1 97 ? 20.243 -11.217 -26.786 1.00 87.19 97 LEU A O 1
ATOM 768 N N . ASN A 1 98 ? 20.677 -11.184 -28.984 1.00 88.00 98 ASN A N 1
ATOM 769 C CA . ASN A 1 98 ? 21.363 -12.480 -28.979 1.00 88.00 98 ASN A CA 1
ATOM 770 C C . ASN A 1 98 ? 22.635 -12.457 -28.136 1.00 88.00 98 ASN A C 1
ATOM 772 O O . ASN A 1 98 ? 22.904 -13.408 -27.400 1.00 88.00 98 ASN A O 1
ATOM 776 N N . GLN A 1 99 ? 23.384 -11.363 -28.185 1.00 84.88 99 GLN A N 1
ATOM 777 C CA . GLN A 1 99 ? 24.584 -11.221 -27.374 1.00 84.88 99 GLN A CA 1
ATOM 778 C C . GLN A 1 99 ? 24.242 -10.974 -25.899 1.00 84.88 99 GLN A C 1
ATOM 780 O O . GLN A 1 99 ? 24.829 -11.613 -25.030 1.00 84.88 99 GLN A O 1
ATOM 785 N N . MET A 1 100 ? 23.252 -10.126 -25.603 1.00 87.12 100 MET A N 1
ATOM 786 C CA . MET A 1 100 ? 22.865 -9.783 -24.227 1.00 87.12 100 MET A CA 1
ATOM 787 C C . MET A 1 100 ? 22.168 -10.929 -23.478 1.00 87.12 100 MET A C 1
ATOM 789 O O . MET A 1 100 ? 22.483 -11.175 -22.317 1.00 87.12 100 MET A O 1
ATOM 793 N N . TYR A 1 101 ? 21.220 -11.622 -24.119 1.00 87.69 101 TYR A N 1
ATOM 794 C CA . TYR A 1 101 ? 20.360 -12.622 -23.466 1.00 87.69 101 TYR A CA 1
ATOM 795 C C . TYR A 1 101 ? 20.749 -14.072 -23.762 1.00 87.69 101 TYR A C 1
ATOM 797 O O . TYR A 1 101 ? 20.388 -14.960 -22.993 1.00 87.69 101 TYR A O 1
ATOM 805 N N . ALA A 1 102 ? 21.469 -14.333 -24.857 1.00 86.12 102 ALA A N 1
ATOM 806 C CA . ALA A 1 102 ? 21.868 -15.687 -25.250 1.00 86.12 102 ALA A CA 1
ATOM 807 C C . ALA A 1 102 ? 23.392 -15.878 -25.359 1.00 86.12 102 ALA A C 1
ATOM 809 O O . ALA A 1 102 ? 23.824 -16.986 -25.682 1.00 86.12 102 ALA A O 1
ATOM 810 N N . ALA A 1 103 ? 24.193 -14.831 -25.102 1.00 85.56 103 ALA A N 1
ATOM 811 C CA . ALA A 1 103 ? 25.655 -14.838 -25.213 1.00 85.56 103 ALA A C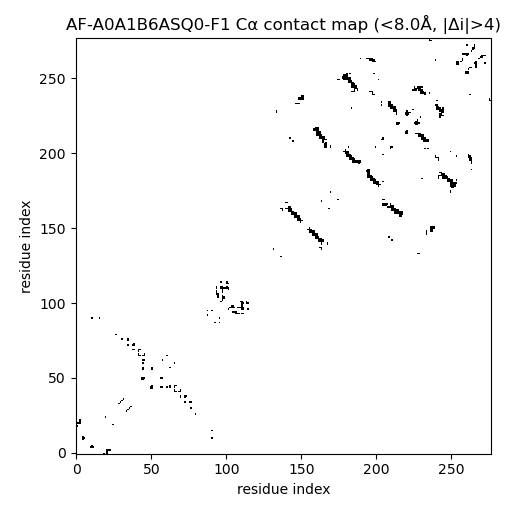A 1
ATOM 812 C C . ALA A 1 103 ? 26.166 -15.468 -26.528 1.00 85.56 103 ALA A C 1
ATOM 814 O O . ALA A 1 103 ? 27.166 -16.186 -26.547 1.00 85.56 103 ALA A O 1
ATOM 815 N N . ARG A 1 104 ? 25.453 -15.232 -27.639 1.00 80.12 104 ARG A N 1
ATOM 816 C CA . ARG A 1 104 ? 25.748 -15.811 -28.959 1.00 80.12 104 ARG A CA 1
ATOM 817 C C . ARG A 1 104 ? 25.784 -14.739 -30.042 1.00 80.12 104 ARG A C 1
ATOM 819 O O . ARG A 1 104 ? 24.934 -13.856 -30.066 1.00 80.12 104 ARG A O 1
ATOM 826 N N . GLY A 1 105 ? 26.735 -14.869 -30.968 1.00 75.00 105 GLY A N 1
ATOM 827 C CA . GLY A 1 105 ? 26.760 -14.130 -32.231 1.00 75.00 105 GLY A CA 1
ATOM 828 C C . GLY A 1 105 ? 26.229 -15.014 -33.355 1.00 75.00 105 GLY A C 1
ATOM 829 O O . GLY A 1 105 ? 26.876 -15.992 -33.719 1.00 75.00 105 GLY A O 1
ATOM 830 N N . GLY A 1 106 ? 25.036 -14.714 -33.861 1.00 76.12 106 GLY A N 1
ATOM 831 C CA . GLY A 1 106 ? 24.427 -15.426 -34.982 1.00 76.12 106 GLY A CA 1
ATOM 832 C C . GLY A 1 106 ? 23.053 -14.867 -35.338 1.00 76.12 106 GLY A C 1
ATOM 833 O O . GLY A 1 106 ? 22.464 -14.121 -34.555 1.00 76.12 106 GLY A O 1
ATOM 834 N N . ASP A 1 107 ? 22.526 -15.288 -36.485 1.00 81.12 107 ASP A N 1
ATOM 835 C CA . ASP A 1 107 ? 21.315 -14.723 -37.108 1.00 81.12 107 ASP A CA 1
ATOM 836 C C . ASP A 1 107 ? 20.014 -15.355 -36.579 1.00 81.12 107 ASP A C 1
ATOM 838 O O . ASP A 1 107 ? 18.955 -15.299 -37.204 1.00 81.12 107 ASP A O 1
ATOM 842 N N . GLY A 1 108 ? 20.077 -16.009 -35.418 1.00 85.19 108 GLY A N 1
ATOM 843 C CA . GLY A 1 108 ? 18.903 -16.570 -34.752 1.00 85.19 108 GLY A CA 1
ATOM 844 C C . GLY A 1 108 ? 18.073 -15.494 -34.048 1.00 85.19 108 GLY A C 1
ATOM 845 O O . GLY A 1 108 ? 18.490 -14.351 -33.922 1.00 85.19 108 GLY A O 1
ATOM 846 N N . TRP A 1 109 ? 16.907 -15.864 -33.523 1.00 89.62 109 TRP A N 1
ATOM 847 C CA . TRP A 1 109 ? 16.093 -14.997 -32.647 1.00 89.62 109 TRP A CA 1
ATOM 848 C C . TRP A 1 109 ? 16.057 -15.511 -31.205 1.00 89.62 109 TRP A C 1
ATOM 850 O O . TRP A 1 109 ? 15.167 -15.185 -30.421 1.00 89.62 109 TRP A O 1
ATOM 860 N N . THR A 1 110 ? 17.024 -16.353 -30.839 1.00 89.50 110 THR A N 1
ATOM 861 C CA . THR A 1 110 ? 17.082 -16.998 -29.524 1.00 89.50 110 THR A CA 1
ATOM 862 C C . THR A 1 110 ? 17.140 -15.981 -28.388 1.00 89.50 110 THR A C 1
ATOM 864 O O . THR A 1 110 ? 16.439 -16.151 -27.396 1.00 89.50 110 THR A O 1
ATOM 867 N N . GLY A 1 111 ? 17.908 -14.898 -28.544 1.00 88.56 111 GLY A N 1
ATOM 868 C CA . GLY A 1 111 ? 17.998 -13.826 -27.554 1.00 88.56 111 GLY A CA 1
ATOM 869 C C . GLY A 1 111 ? 16.669 -13.109 -27.336 1.00 88.56 111 GLY A C 1
ATOM 870 O O . GLY A 1 111 ? 16.311 -12.837 -26.194 1.00 88.56 111 GLY A O 1
ATOM 871 N N . LEU A 1 112 ? 15.892 -12.886 -28.403 1.00 90.31 112 LEU A N 1
ATOM 872 C CA . LEU A 1 112 ? 14.560 -12.287 -28.297 1.00 90.31 112 LEU A CA 1
ATOM 873 C C . LEU A 1 112 ? 13.600 -13.189 -27.513 1.00 90.31 112 LEU A C 1
ATOM 875 O O . LEU A 1 112 ? 12.910 -12.711 -26.618 1.00 90.31 112 LEU A O 1
ATOM 879 N N . TRP A 1 113 ? 13.565 -14.489 -27.808 1.00 92.94 113 TRP A N 1
ATOM 880 C CA . TRP A 1 113 ? 12.678 -15.410 -27.093 1.00 92.94 113 TRP A CA 1
ATOM 881 C C . TRP A 1 113 ? 13.041 -15.535 -25.612 1.00 92.94 113 TRP A C 1
ATOM 883 O O . TRP A 1 113 ? 12.148 -15.519 -24.765 1.00 92.94 113 TRP A O 1
ATOM 893 N N . VAL A 1 114 ? 14.337 -15.587 -25.284 1.00 92.94 114 VAL A N 1
ATOM 894 C CA . VAL A 1 114 ? 14.808 -15.582 -23.889 1.00 92.94 114 VAL A CA 1
ATOM 895 C C . VAL A 1 114 ? 14.448 -14.264 -23.196 1.00 92.94 114 VAL A C 1
ATOM 897 O O . VAL A 1 114 ? 13.951 -14.289 -22.069 1.00 92.94 114 VAL A O 1
ATOM 900 N N . PHE A 1 115 ? 14.616 -13.121 -23.869 1.00 91.62 115 PHE A N 1
ATOM 901 C CA . PHE A 1 115 ? 14.183 -11.817 -23.362 1.00 91.62 115 PHE A CA 1
ATOM 902 C C . PHE A 1 115 ? 12.682 -11.799 -23.046 1.00 91.62 115 PHE A C 1
ATOM 904 O O . PHE A 1 115 ? 12.303 -11.489 -21.916 1.00 91.62 115 PHE A O 1
ATOM 911 N N . LEU A 1 116 ? 11.830 -12.191 -23.996 1.00 94.31 116 LEU A N 1
ATOM 912 C CA . LEU A 1 116 ? 10.375 -12.216 -23.819 1.00 94.31 116 LEU A CA 1
ATOM 913 C C . LEU A 1 116 ? 9.950 -13.157 -22.688 1.00 94.31 116 LEU A C 1
ATOM 915 O O . LEU A 1 116 ? 9.111 -12.785 -21.866 1.00 94.31 116 LEU A O 1
ATOM 919 N N . ALA A 1 117 ? 10.559 -14.342 -22.598 1.00 95.38 117 ALA A N 1
ATOM 920 C CA . ALA A 1 117 ? 10.310 -15.277 -21.507 1.00 95.38 117 ALA A CA 1
ATOM 921 C C . ALA A 1 117 ? 10.707 -14.676 -20.147 1.00 95.38 117 ALA A C 1
ATOM 923 O O . ALA A 1 117 ? 9.923 -14.735 -19.199 1.00 95.38 117 ALA A O 1
ATOM 924 N N . SER A 1 118 ? 11.879 -14.036 -20.054 1.00 93.81 118 SER A N 1
ATOM 925 C CA . SER A 1 118 ? 12.322 -13.368 -18.823 1.00 93.81 118 SER A CA 1
ATOM 926 C C . SER A 1 118 ? 11.383 -12.226 -18.416 1.00 93.81 118 SER A C 1
ATOM 928 O O . SER A 1 118 ? 11.028 -12.110 -17.244 1.00 93.81 118 SER A O 1
ATOM 930 N N . MET A 1 119 ? 10.895 -11.443 -19.383 1.00 93.75 119 MET A N 1
ATOM 931 C CA . MET A 1 119 ? 9.946 -10.357 -19.147 1.00 93.75 119 MET A CA 1
ATOM 932 C C . MET A 1 119 ? 8.602 -10.893 -18.648 1.00 93.75 119 MET A C 1
ATOM 934 O O . MET A 1 119 ? 8.045 -10.356 -17.694 1.00 93.75 119 MET A O 1
ATOM 938 N N . ALA A 1 120 ? 8.102 -11.988 -19.228 1.00 95.00 120 ALA A N 1
ATOM 939 C CA . ALA A 1 120 ? 6.878 -12.641 -18.772 1.00 95.00 120 ALA A CA 1
ATOM 940 C C . ALA A 1 120 ? 7.001 -13.149 -17.325 1.00 95.00 120 ALA A C 1
ATOM 942 O O . ALA A 1 120 ? 6.073 -12.969 -16.536 1.00 95.00 120 ALA A O 1
ATOM 943 N N . VAL A 1 121 ? 8.153 -13.717 -16.948 1.00 95.38 121 VAL A N 1
ATOM 944 C CA . VAL A 1 121 ? 8.428 -14.137 -15.563 1.00 95.38 121 VAL A CA 1
ATOM 945 C C . VAL A 1 121 ? 8.463 -12.937 -14.619 1.00 95.38 121 VAL A C 1
ATOM 947 O O . VAL A 1 121 ? 7.838 -12.988 -13.562 1.00 95.38 121 VAL A O 1
ATOM 950 N N . VAL A 1 122 ? 9.137 -11.845 -14.990 1.00 91.75 122 VAL A N 1
ATOM 951 C CA . VAL A 1 122 ? 9.200 -10.621 -14.171 1.00 91.75 122 VAL A CA 1
ATOM 952 C C . VAL A 1 122 ? 7.814 -9.999 -13.999 1.00 91.75 122 VAL A C 1
ATOM 954 O O . VAL A 1 122 ? 7.433 -9.670 -12.879 1.00 91.75 122 VAL A O 1
ATOM 957 N N . ILE A 1 123 ? 7.029 -9.888 -15.074 1.00 89.62 123 ILE A N 1
ATOM 958 C CA . ILE A 1 123 ? 5.653 -9.373 -15.030 1.00 89.62 123 ILE A CA 1
ATOM 959 C C . ILE A 1 123 ? 4.771 -10.280 -14.168 1.00 89.62 123 ILE A C 1
ATOM 961 O O . ILE A 1 123 ? 4.045 -9.790 -13.306 1.00 89.62 123 ILE A O 1
ATOM 965 N N . GLY A 1 124 ? 4.853 -11.599 -14.357 1.00 90.81 124 GLY A N 1
ATOM 966 C CA . GLY A 1 124 ? 4.118 -12.572 -13.551 1.00 90.81 124 GLY A CA 1
ATOM 967 C C . GLY A 1 124 ? 4.489 -12.491 -12.070 1.00 90.81 124 GLY A C 1
ATOM 968 O O . GLY A 1 124 ? 3.605 -12.450 -11.217 1.00 90.81 124 GLY A O 1
ATOM 969 N N . GLY A 1 125 ? 5.784 -12.382 -11.766 1.00 86.56 125 GLY A N 1
ATOM 970 C CA . GLY A 1 125 ? 6.300 -12.177 -10.416 1.00 86.56 125 GLY A CA 1
ATOM 971 C C . GLY A 1 125 ? 5.818 -10.865 -9.803 1.00 86.56 125 GLY A C 1
ATOM 972 O O . GLY A 1 125 ? 5.384 -10.859 -8.658 1.00 86.56 125 GLY A O 1
ATOM 973 N N . TRP A 1 126 ? 5.806 -9.772 -10.567 1.00 82.25 126 TRP A N 1
ATOM 974 C CA . TRP A 1 126 ? 5.279 -8.482 -10.120 1.00 82.25 126 TRP A CA 1
ATOM 975 C C . TRP A 1 126 ? 3.776 -8.545 -9.826 1.00 82.25 126 TRP A C 1
ATOM 977 O O . TRP A 1 126 ? 3.337 -8.070 -8.781 1.00 82.25 126 TRP A O 1
ATOM 987 N N . ILE A 1 127 ? 2.986 -9.195 -10.686 1.00 79.50 127 ILE A N 1
ATOM 988 C CA . ILE A 1 127 ? 1.547 -9.409 -10.466 1.00 79.50 127 ILE A CA 1
ATOM 989 C C . ILE A 1 127 ? 1.309 -10.278 -9.225 1.00 79.50 127 ILE A C 1
ATOM 991 O O . ILE A 1 127 ? 0.449 -9.952 -8.411 1.00 79.50 127 ILE A O 1
ATOM 995 N N . ALA A 1 128 ? 2.067 -11.363 -9.058 1.00 75.81 128 ALA A N 1
ATOM 996 C CA . ALA A 1 128 ? 1.941 -12.261 -7.911 1.00 75.81 128 ALA A CA 1
ATOM 997 C C . ALA A 1 128 ? 2.388 -11.601 -6.595 1.00 75.81 128 ALA A C 1
ATOM 999 O O . ALA A 1 128 ? 1.768 -11.819 -5.557 1.00 75.81 128 ALA A O 1
ATOM 1000 N N . ALA A 1 129 ? 3.437 -10.778 -6.644 1.00 66.88 129 ALA A N 1
ATOM 1001 C CA . ALA A 1 129 ? 3.944 -10.012 -5.510 1.00 66.88 129 ALA A CA 1
ATOM 1002 C C . ALA A 1 129 ? 3.111 -8.758 -5.215 1.00 66.88 129 ALA A C 1
ATOM 1004 O O . ALA A 1 129 ? 3.300 -8.148 -4.164 1.00 66.88 129 ALA A O 1
ATOM 1005 N N . THR A 1 130 ? 2.198 -8.362 -6.110 1.00 65.06 130 THR A N 1
ATOM 1006 C CA . THR A 1 130 ? 1.287 -7.246 -5.861 1.00 65.06 130 THR A CA 1
ATOM 1007 C C . THR A 1 130 ? 0.324 -7.666 -4.748 1.00 65.06 130 THR A C 1
ATOM 1009 O O . THR A 1 130 ? -0.514 -8.547 -4.966 1.00 65.06 130 THR A O 1
ATOM 1012 N N . PRO A 1 131 ? 0.421 -7.067 -3.546 1.00 55.81 131 PRO A N 1
ATOM 1013 C CA . PRO A 1 131 ? -0.429 -7.444 -2.428 1.00 55.81 131 PRO A CA 1
ATOM 1014 C C . PRO A 1 131 ? -1.902 -7.238 -2.787 1.00 55.81 131 PRO A C 1
ATOM 1016 O O . PRO A 1 131 ? -2.226 -6.424 -3.658 1.00 55.81 131 PRO A O 1
ATOM 1019 N N . PHE A 1 132 ? -2.781 -7.988 -2.107 1.00 57.16 132 PHE A N 1
ATOM 1020 C CA . PHE A 1 132 ? -4.244 -7.921 -2.202 1.00 57.16 132 PHE A CA 1
ATOM 1021 C C . PHE A 1 132 ? -4.707 -6.466 -2.365 1.00 57.16 132 PHE A C 1
ATOM 1023 O O . PHE A 1 132 ? -4.821 -5.703 -1.411 1.00 57.16 132 PHE A O 1
ATOM 1030 N N . THR A 1 133 ? -4.905 -6.045 -3.611 1.00 65.31 133 THR A N 1
ATOM 1031 C CA . THR A 1 133 ? -5.152 -4.637 -3.912 1.00 65.31 133 THR A CA 1
ATOM 1032 C C . THR A 1 133 ? -6.591 -4.321 -3.516 1.00 65.31 133 THR A C 1
ATOM 1034 O O . THR A 1 133 ? -7.451 -5.201 -3.591 1.00 65.31 133 THR A O 1
ATOM 1037 N N . LEU A 1 134 ? -6.902 -3.065 -3.178 1.00 75.00 134 LEU A N 1
ATOM 1038 C CA . LEU A 1 134 ? -8.278 -2.590 -2.926 1.00 75.00 134 LEU A CA 1
ATOM 1039 C C . LEU A 1 1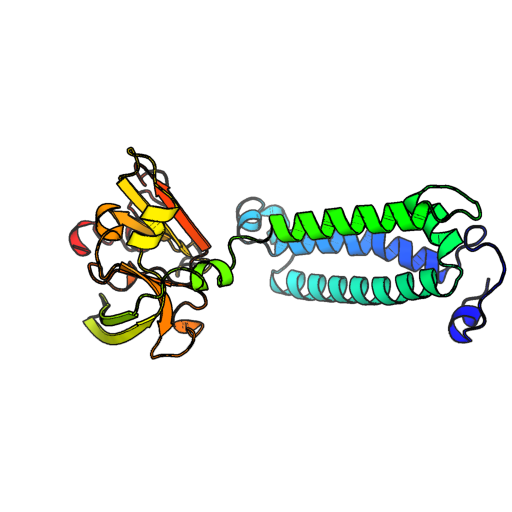34 ? -9.306 -3.093 -3.945 1.00 75.00 134 LEU A C 1
ATOM 1041 O O . LEU A 1 134 ? -10.469 -3.267 -3.608 1.00 75.00 134 LEU A O 1
ATOM 1045 N N . ARG A 1 135 ? -8.880 -3.361 -5.185 1.00 81.00 135 ARG A N 1
ATOM 1046 C CA . ARG A 1 135 ? -9.704 -3.969 -6.232 1.00 81.00 135 ARG A CA 1
ATOM 1047 C C . ARG A 1 135 ? -10.333 -5.305 -5.816 1.00 81.00 135 ARG A C 1
ATOM 1049 O O . ARG A 1 135 ? -11.499 -5.518 -6.118 1.00 81.00 135 ARG A O 1
ATOM 1056 N N . ARG A 1 136 ? -9.601 -6.188 -5.124 1.00 83.00 136 ARG A N 1
ATOM 1057 C CA . ARG A 1 136 ? -10.146 -7.462 -4.619 1.00 83.00 136 ARG A CA 1
ATOM 1058 C C . ARG A 1 136 ? -11.143 -7.231 -3.488 1.00 83.00 136 ARG A C 1
ATOM 1060 O O . ARG A 1 136 ? -12.193 -7.854 -3.495 1.00 83.00 136 ARG A O 1
ATOM 1067 N N . LEU A 1 137 ? -10.856 -6.299 -2.576 1.00 86.69 137 LEU A N 1
ATOM 1068 C CA . LEU A 1 137 ? -11.808 -5.904 -1.529 1.00 86.69 137 LEU A CA 1
ATOM 1069 C C . LEU A 1 137 ? -13.093 -5.319 -2.129 1.00 86.69 137 LEU A C 1
ATOM 1071 O O . LEU A 1 137 ? -14.181 -5.676 -1.705 1.00 86.69 137 LEU A O 1
ATOM 1075 N N . ARG A 1 138 ? -12.986 -4.481 -3.164 1.00 89.44 138 ARG A N 1
ATOM 1076 C CA . ARG A 1 138 ? -14.140 -3.921 -3.886 1.00 89.44 138 ARG A CA 1
ATOM 1077 C C . ARG A 1 138 ? -14.945 -4.953 -4.682 1.00 89.44 138 ARG A C 1
ATOM 1079 O O . ARG A 1 138 ? -16.072 -4.660 -5.053 1.00 89.44 138 ARG A O 1
ATOM 1086 N N . ALA A 1 139 ? -14.380 -6.129 -4.955 1.00 91.75 139 ALA A N 1
ATOM 1087 C CA . ALA A 1 139 ? -15.090 -7.228 -5.609 1.00 91.75 139 ALA A CA 1
ATOM 1088 C C . ALA A 1 139 ? -15.893 -8.099 -4.624 1.00 91.75 139 ALA A C 1
ATOM 1090 O O . ALA A 1 139 ? -16.698 -8.919 -5.059 1.00 91.75 139 ALA A O 1
ATOM 1091 N N . LEU A 1 140 ? -15.670 -7.951 -3.312 1.00 93.81 140 LEU A N 1
ATOM 1092 C CA . LEU A 1 140 ? -16.463 -8.629 -2.287 1.00 93.81 140 LEU A CA 1
ATOM 1093 C C . LEU A 1 140 ? -17.848 -7.972 -2.143 1.00 93.81 140 LEU A C 1
ATOM 1095 O O . LEU A 1 140 ? -18.014 -6.814 -2.535 1.00 93.81 140 LEU A O 1
ATOM 1099 N N . PRO A 1 141 ? -18.837 -8.680 -1.560 1.00 95.81 141 PRO A N 1
ATOM 1100 C CA . PRO A 1 141 ? -20.154 -8.120 -1.283 1.00 95.81 141 PRO A CA 1
ATOM 1101 C C . PRO A 1 141 ? -20.071 -6.764 -0.576 1.00 95.81 141 PRO A C 1
ATOM 1103 O O . PRO A 1 141 ? -19.510 -6.645 0.517 1.00 95.81 141 PRO A O 1
ATOM 1106 N N . HIS A 1 142 ? -20.634 -5.746 -1.224 1.00 95.50 142 HIS A N 1
ATOM 1107 C CA . HIS A 1 142 ? -20.645 -4.391 -0.699 1.00 95.50 142 HIS A CA 1
ATOM 1108 C C . HIS A 1 142 ? -21.557 -4.298 0.528 1.00 95.50 142 HIS A C 1
ATOM 1110 O O . HIS A 1 142 ? -22.685 -4.794 0.523 1.00 95.50 142 HIS A O 1
ATOM 1116 N N . HIS A 1 143 ? -21.068 -3.641 1.573 1.00 95.62 143 HIS A N 1
ATOM 1117 C CA . HIS A 1 143 ? -21.784 -3.382 2.811 1.00 95.62 143 HIS A CA 1
ATOM 1118 C C . HIS A 1 143 ? -21.821 -1.878 3.073 1.00 95.62 143 HIS A C 1
ATOM 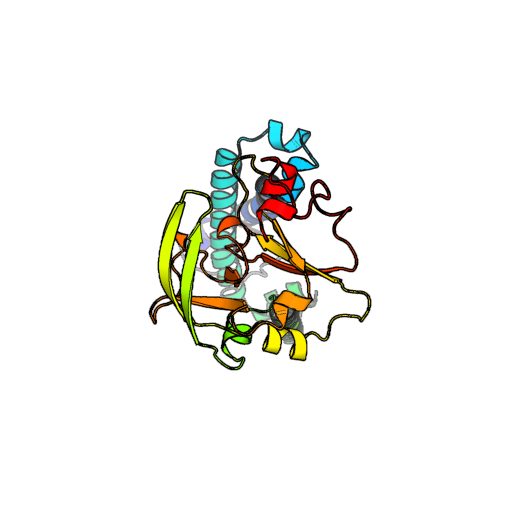1120 O O . HIS A 1 143 ? -20.781 -1.216 3.047 1.00 95.62 143 HIS A O 1
ATOM 1126 N N . GLU A 1 144 ? -23.012 -1.350 3.350 1.00 96.25 144 GLU A N 1
ATOM 1127 C CA . GLU A 1 144 ? -23.210 0.047 3.727 1.00 96.25 144 GLU A CA 1
ATOM 1128 C C . GLU A 1 144 ? -23.853 0.155 5.104 1.00 96.25 144 GLU A C 1
ATOM 1130 O O . GLU A 1 144 ? -24.760 -0.609 5.440 1.00 96.25 144 GLU A O 1
ATOM 1135 N N . GLN A 1 145 ? -23.435 1.161 5.868 1.00 95.38 145 GLN A N 1
ATOM 1136 C CA . GLN A 1 145 ? -24.062 1.509 7.140 1.00 95.38 145 GLN A CA 1
ATOM 1137 C C . GLN A 1 145 ? -24.047 3.021 7.367 1.00 95.38 145 GLN A C 1
ATOM 1139 O O . GLN A 1 145 ? -23.114 3.711 6.961 1.00 95.38 145 GLN A O 1
ATOM 1144 N N . ILE A 1 146 ? -25.074 3.543 8.039 1.00 96.69 146 ILE A N 1
ATOM 1145 C CA . ILE A 1 146 ? -25.090 4.915 8.560 1.00 96.69 146 ILE A CA 1
ATOM 1146 C C . ILE A 1 146 ? -24.944 4.808 10.069 1.00 96.69 146 ILE A C 1
ATOM 1148 O O . ILE A 1 146 ? -25.821 4.262 10.736 1.00 96.69 146 ILE A O 1
ATOM 1152 N N . THR A 1 147 ? -23.821 5.278 10.598 1.00 94.81 147 THR A N 1
ATOM 1153 C CA . THR A 1 147 ? -23.455 5.067 12.001 1.00 94.81 147 THR A CA 1
ATOM 1154 C C . THR A 1 147 ? -22.910 6.339 12.628 1.00 94.81 147 THR A C 1
ATOM 1156 O O . THR A 1 147 ? -22.311 7.186 11.957 1.00 94.81 147 THR A O 1
ATOM 1159 N N . GLN A 1 148 ? -23.148 6.477 13.933 1.00 93.12 148 GLN A N 1
ATOM 1160 C CA . GLN A 1 148 ? -22.585 7.546 14.744 1.00 93.12 148 GLN A CA 1
ATOM 1161 C C . GLN A 1 148 ? -21.237 7.103 15.305 1.00 93.12 148 GLN A C 1
ATOM 1163 O O . GLN A 1 148 ? -21.111 6.044 15.909 1.00 93.12 148 GLN A O 1
ATOM 1168 N N . HIS A 1 149 ? -20.229 7.934 15.087 1.00 91.00 149 HIS A N 1
ATOM 1169 C CA . HIS A 1 149 ? -18.902 7.802 15.654 1.00 91.00 149 HIS A CA 1
ATOM 1170 C C . HIS A 1 149 ? -18.827 8.534 16.989 1.00 91.00 149 HIS A C 1
ATOM 1172 O O . HIS A 1 149 ? -19.278 9.676 17.065 1.00 91.00 149 HIS A O 1
ATOM 1178 N N . PHE A 1 150 ? -18.174 7.937 17.983 1.00 89.94 150 PHE A N 1
ATOM 1179 C CA . PHE A 1 150 ? -17.911 8.567 19.275 1.00 89.94 150 PHE A CA 1
ATOM 1180 C C . PHE A 1 150 ? -16.405 8.679 19.507 1.00 89.94 150 PHE A C 1
ATOM 1182 O O . PHE A 1 150 ? -15.688 7.676 19.500 1.00 89.94 150 PHE A O 1
ATOM 1189 N N . CYS A 1 151 ? -15.914 9.903 19.692 1.00 87.50 151 CYS A N 1
ATOM 1190 C CA . CYS A 1 151 ? -14.526 10.155 20.053 1.00 87.50 151 CYS A CA 1
ATOM 1191 C C . CYS A 1 151 ? -14.386 10.308 21.569 1.00 87.50 151 CYS A C 1
ATOM 1193 O O . CYS A 1 151 ? -15.244 10.898 22.224 1.00 87.50 151 CYS A O 1
ATOM 1195 N N . ILE A 1 152 ? -13.256 9.853 22.113 1.00 85.56 152 ILE A N 1
ATOM 1196 C CA . ILE A 1 152 ? -12.916 10.020 23.533 1.00 85.56 152 ILE A CA 1
ATOM 1197 C C . ILE A 1 152 ? -12.841 11.499 23.955 1.00 85.56 152 ILE A C 1
ATOM 1199 O O . ILE A 1 152 ? -13.088 11.832 25.105 1.00 85.56 152 ILE A O 1
ATOM 1203 N N . GLN A 1 153 ? -12.581 12.405 23.008 1.00 81.00 153 GLN A N 1
ATOM 1204 C CA . GLN A 1 153 ? -12.527 13.854 23.233 1.00 81.00 153 GLN A CA 1
ATOM 1205 C C . GLN A 1 153 ? -13.917 14.513 23.366 1.00 81.00 153 GLN A C 1
ATOM 1207 O O . GLN A 1 153 ? -14.014 15.736 23.377 1.00 81.00 153 GLN A O 1
ATOM 1212 N N . GLY A 1 154 ? -15.000 13.729 23.416 1.00 84.06 154 GLY A N 1
ATOM 1213 C CA . GLY A 1 154 ? -16.353 14.226 23.685 1.00 84.06 154 GLY A CA 1
ATOM 1214 C C . GLY A 1 154 ? -17.133 14.719 22.463 1.00 84.06 154 GLY A C 1
ATOM 1215 O O . GLY A 1 154 ? -18.253 15.200 22.612 1.00 84.06 154 GLY A O 1
ATOM 1216 N N . TRP A 1 155 ? -16.591 14.581 21.251 1.00 88.12 155 TRP A N 1
ATOM 1217 C CA . TRP A 1 155 ? -17.323 14.875 20.018 1.00 88.12 155 TRP A CA 1
ATOM 1218 C C . TRP A 1 155 ? -17.844 13.597 19.353 1.00 88.12 155 TRP A C 1
ATOM 1220 O O . TRP A 1 155 ? -17.277 12.510 19.491 1.00 88.12 155 TRP A O 1
ATOM 1230 N N . SER A 1 156 ? -18.935 13.736 18.602 1.00 90.00 156 SER A N 1
ATOM 1231 C CA . SER A 1 156 ? -19.517 12.649 17.817 1.00 90.00 156 SER A CA 1
ATOM 1232 C C . SER A 1 156 ? -19.924 13.128 16.427 1.00 90.00 156 SER A C 1
ATOM 1234 O O . SER A 1 156 ? -20.048 14.328 16.185 1.00 90.00 156 SER A O 1
ATOM 1236 N N . GLY A 1 157 ? -20.094 12.196 15.491 1.00 91.31 157 GLY A N 1
ATOM 1237 C CA . GLY A 1 157 ? -20.490 12.524 14.122 1.00 91.31 157 GLY A CA 1
ATOM 1238 C C . GLY A 1 157 ? -21.164 11.355 13.420 1.00 91.31 157 GLY A C 1
ATOM 1239 O O . GLY A 1 157 ? -20.738 10.214 13.575 1.00 91.31 157 GLY A O 1
ATOM 1240 N N . VAL A 1 158 ? -22.212 11.635 12.646 1.00 95.00 158 VAL A N 1
ATOM 1241 C CA . VAL A 1 158 ? -22.948 10.630 11.864 1.00 95.00 158 VAL A CA 1
ATOM 1242 C C . VAL A 1 158 ? -22.436 10.632 10.431 1.00 95.00 158 VAL A C 1
ATOM 1244 O O . VAL A 1 158 ? -22.202 11.685 9.840 1.00 95.00 158 VAL A O 1
ATOM 1247 N N . THR A 1 159 ? -22.212 9.455 9.857 1.00 94.81 159 THR A N 1
ATOM 1248 C CA . THR A 1 159 ? -21.667 9.324 8.501 1.00 94.81 159 THR A CA 1
ATOM 1249 C C . THR A 1 159 ? -22.164 8.039 7.848 1.00 94.81 159 THR A C 1
ATOM 1251 O O . THR A 1 159 ? -22.330 7.023 8.524 1.00 94.81 159 THR A O 1
ATOM 1254 N N . LYS A 1 160 ? -22.380 8.076 6.527 1.00 97.31 160 LYS A N 1
ATOM 1255 C CA . LYS A 1 160 ? -22.606 6.874 5.719 1.00 97.31 160 LYS A CA 1
ATOM 1256 C C . LYS A 1 160 ? -21.259 6.270 5.319 1.00 97.31 160 LYS A C 1
ATOM 1258 O O . LYS A 1 160 ? -20.479 6.926 4.633 1.00 97.31 160 LYS A O 1
ATOM 1263 N N . TRP A 1 161 ? -21.006 5.027 5.697 1.00 97.44 161 TRP A N 1
ATOM 1264 C CA . TRP A 1 161 ? -19.816 4.264 5.322 1.00 97.44 161 TRP A CA 1
ATOM 1265 C C . TRP A 1 161 ? -20.165 3.204 4.279 1.00 97.44 161 TRP A C 1
ATOM 1267 O O . TRP A 1 161 ? -21.235 2.599 4.353 1.00 97.44 161 TRP A O 1
ATOM 1277 N N . GLY A 1 162 ? -19.256 2.987 3.328 1.00 96.69 162 GLY A N 1
ATOM 1278 C CA . GLY A 1 162 ? -19.336 1.943 2.304 1.00 96.69 162 GLY A CA 1
ATOM 1279 C C . GLY A 1 162 ? -18.044 1.129 2.252 1.00 96.69 162 GLY A C 1
ATOM 1280 O O . GLY A 1 162 ? -16.943 1.662 2.446 1.00 96.69 162 GLY A O 1
ATOM 1281 N N . GLY A 1 163 ? -18.169 -0.183 2.072 1.00 95.94 163 GLY A N 1
ATOM 1282 C CA . GLY A 1 163 ? -17.038 -1.091 2.205 1.00 95.94 163 GLY A CA 1
ATOM 1283 C C . GLY A 1 163 ? -17.417 -2.566 2.217 1.00 95.94 163 GLY A C 1
ATOM 1284 O O . GLY A 1 163 ? -18.326 -2.991 1.511 1.00 95.94 163 GLY A O 1
ATOM 1285 N N . VAL A 1 164 ? -16.705 -3.353 3.025 1.00 96.25 164 VAL A N 1
ATOM 1286 C CA . VAL A 1 164 ? -16.922 -4.801 3.192 1.00 96.25 164 VAL A CA 1
ATOM 1287 C C . VAL A 1 164 ? -17.087 -5.123 4.669 1.00 96.25 164 VAL A C 1
ATOM 1289 O O . VAL A 1 164 ? -16.306 -4.655 5.498 1.00 96.25 164 VAL A O 1
ATOM 1292 N N . SER A 1 165 ? -18.083 -5.943 5.007 1.00 96.69 165 SER A N 1
ATOM 1293 C CA . SER A 1 165 ? -18.290 -6.380 6.391 1.00 96.69 165 SER A CA 1
ATOM 1294 C C . SER A 1 165 ? -17.128 -7.252 6.881 1.00 96.69 165 SER A C 1
ATOM 1296 O O . SER A 1 165 ? -16.608 -8.079 6.128 1.00 96.69 165 SER A O 1
ATOM 1298 N N . MET A 1 166 ? -16.743 -7.128 8.154 1.00 95.44 166 MET A N 1
ATOM 1299 C CA . MET A 1 166 ? -15.713 -8.009 8.719 1.00 95.44 166 MET A CA 1
ATOM 1300 C C . MET A 1 166 ? -16.164 -9.472 8.765 1.00 95.44 166 MET A C 1
ATOM 1302 O O . MET A 1 166 ? -15.327 -10.354 8.601 1.00 95.44 166 MET A O 1
ATOM 1306 N N . ARG A 1 167 ? -17.472 -9.747 8.854 1.00 95.12 167 ARG A N 1
ATOM 1307 C CA . ARG A 1 167 ? -18.019 -11.106 8.717 1.00 95.12 167 ARG A CA 1
ATOM 1308 C C . ARG A 1 167 ? -17.640 -11.743 7.378 1.00 95.12 167 ARG A C 1
ATOM 1310 O O . ARG A 1 167 ? -17.113 -12.845 7.361 1.00 95.12 167 ARG A O 1
ATOM 1317 N N . THR A 1 168 ? -17.810 -11.018 6.274 1.00 95.31 168 THR A N 1
ATOM 1318 C CA . THR A 1 168 ? -17.390 -11.480 4.940 1.00 95.31 168 THR A CA 1
ATOM 1319 C C . THR A 1 168 ? -15.888 -11.775 4.885 1.00 95.31 168 THR A C 1
ATOM 1321 O O . THR A 1 168 ? -15.466 -12.726 4.231 1.00 95.31 168 THR A O 1
ATOM 1324 N N . ILE A 1 169 ? -15.071 -10.977 5.580 1.00 94.06 169 ILE A N 1
ATOM 1325 C CA . ILE A 1 169 ? -13.625 -11.212 5.670 1.00 94.06 169 ILE A CA 1
ATOM 1326 C C . ILE A 1 169 ? -13.321 -12.478 6.483 1.00 94.06 169 ILE A C 1
ATOM 1328 O O . ILE A 1 169 ? -12.476 -13.268 6.067 1.00 94.06 169 ILE A O 1
ATOM 1332 N N . LEU A 1 170 ? -14.018 -12.707 7.599 1.00 93.81 170 LEU A N 1
ATOM 1333 C CA . LEU A 1 170 ? -13.876 -13.926 8.401 1.00 93.81 170 LEU A CA 1
ATOM 1334 C C . LEU A 1 170 ? -14.239 -15.182 7.600 1.00 93.81 170 LEU A C 1
ATOM 1336 O O . LEU A 1 170 ? -13.487 -16.156 7.640 1.00 93.81 170 LEU A O 1
ATOM 1340 N N . ASP A 1 171 ? -15.330 -15.140 6.833 1.00 93.44 171 ASP A N 1
ATOM 1341 C CA . ASP A 1 171 ? -15.782 -16.261 5.996 1.00 93.44 171 ASP A CA 1
ATOM 1342 C C . ASP A 1 171 ? -14.749 -16.631 4.917 1.00 93.44 171 ASP A C 1
ATOM 1344 O O . ASP A 1 171 ? -14.597 -17.804 4.557 1.00 93.44 171 ASP A O 1
ATOM 1348 N N . LEU A 1 172 ? -14.017 -15.628 4.419 1.00 91.44 172 LEU A N 1
ATOM 1349 C CA . LEU A 1 172 ? -12.974 -15.794 3.411 1.00 91.44 172 LEU A CA 1
ATOM 1350 C C . LEU A 1 172 ? -11.656 -16.301 4.011 1.00 91.44 172 LEU A C 1
ATOM 1352 O O . LEU A 1 172 ? -11.052 -17.222 3.466 1.00 91.44 172 LEU A O 1
ATOM 1356 N N . VAL A 1 173 ? -11.189 -15.681 5.099 1.00 90.81 173 VAL A N 1
ATOM 1357 C CA . VAL A 1 173 ? -9.866 -15.953 5.687 1.00 90.81 173 VAL A CA 1
ATOM 1358 C C . VAL A 1 173 ? -9.871 -17.222 6.536 1.00 90.81 173 VAL A C 1
ATOM 1360 O O . VAL A 1 173 ? -8.854 -17.908 6.585 1.00 90.81 173 VAL A O 1
ATOM 1363 N N . LYS A 1 174 ? -11.001 -17.542 7.181 1.00 91.38 174 LYS A N 1
ATOM 1364 C CA . LYS A 1 174 ? -11.167 -18.668 8.114 1.00 91.38 174 LYS A CA 1
ATOM 1365 C C . LYS A 1 174 ? -10.027 -18.739 9.144 1.00 91.38 174 LYS A C 1
ATOM 1367 O O . LYS A 1 174 ? -9.172 -19.624 9.054 1.00 91.38 174 LYS A O 1
ATOM 1372 N N . PRO A 1 175 ? -9.986 -17.797 10.107 1.00 92.38 175 PRO A N 1
ATOM 1373 C CA . PRO A 1 175 ? -8.959 -17.778 11.144 1.00 92.38 175 PRO A CA 1
ATOM 1374 C C . PRO A 1 175 ? -8.883 -19.105 11.899 1.00 92.38 175 PRO A C 1
ATOM 1376 O O . PRO A 1 175 ? -9.875 -19.827 12.021 1.00 92.38 175 PRO A O 1
ATOM 1379 N N . ARG A 1 176 ? -7.697 -19.422 12.425 1.00 92.19 176 ARG A N 1
ATOM 1380 C CA . ARG A 1 176 ? -7.516 -20.639 13.220 1.00 92.19 176 ARG A CA 1
ATOM 1381 C C . ARG A 1 176 ? -8.333 -20.565 14.521 1.00 92.19 176 ARG A C 1
ATOM 1383 O O . ARG A 1 176 ? -8.487 -19.461 15.046 1.00 92.19 176 ARG A O 1
ATOM 1390 N N . PRO A 1 177 ? -8.798 -21.699 15.075 1.00 91.50 177 PRO A N 1
ATOM 1391 C CA . PRO A 1 177 ? -9.613 -21.715 16.293 1.00 91.50 177 PRO A CA 1
ATOM 1392 C C . PRO A 1 177 ? -8.940 -21.081 17.516 1.00 91.50 177 PRO A C 1
ATOM 1394 O O . PRO A 1 177 ? -9.623 -20.642 18.435 1.00 91.50 177 PRO A O 1
ATOM 1397 N N . GLU A 1 178 ? -7.606 -21.031 17.548 1.00 93.62 178 GLU A N 1
ATOM 1398 C CA . GLU A 1 178 ? -6.852 -20.434 18.652 1.00 93.62 178 GLU A CA 1
ATOM 1399 C C . GLU A 1 178 ? -6.838 -18.900 18.609 1.00 93.62 178 GLU A C 1
ATOM 1401 O O . GLU A 1 178 ? -6.456 -18.276 19.599 1.00 93.62 178 GLU A O 1
ATOM 1406 N N . ALA A 1 179 ? -7.217 -18.280 17.485 1.00 94.06 179 ALA A N 1
ATOM 1407 C CA . ALA A 1 179 ? -7.234 -16.829 17.352 1.00 94.06 179 ALA A CA 1
ATOM 1408 C C . ALA A 1 179 ? -8.359 -16.220 18.199 1.00 94.06 179 ALA A C 1
ATOM 1410 O O . ALA A 1 179 ? -9.534 -16.515 17.996 1.00 94.06 179 ALA A O 1
ATOM 1411 N N . LYS A 1 180 ? -7.987 -15.332 19.124 1.00 94.25 180 LYS A N 1
ATOM 1412 C CA . LYS A 1 180 ? -8.904 -14.613 20.026 1.00 94.25 180 LYS A CA 1
ATOM 1413 C C . LYS A 1 180 ? -8.937 -13.112 19.757 1.00 94.25 180 LYS A C 1
ATOM 1415 O O . LYS A 1 180 ? -9.870 -12.427 20.160 1.00 94.25 180 LYS A O 1
ATOM 1420 N N . TRP A 1 181 ? -7.931 -12.603 19.053 1.00 94.44 181 TRP A N 1
ATOM 1421 C CA . TRP A 1 181 ? -7.730 -11.183 18.808 1.00 94.44 181 TRP A CA 1
ATOM 1422 C C . TRP A 1 181 ? -7.459 -10.916 17.337 1.00 94.44 181 TRP A C 1
ATOM 1424 O O . TRP A 1 181 ? -6.872 -11.741 16.632 1.00 94.44 181 TRP A O 1
ATOM 1434 N N . VAL A 1 182 ? -7.859 -9.730 16.892 1.00 96.06 182 VAL A N 1
ATOM 1435 C CA . VAL A 1 182 ? -7.589 -9.214 15.554 1.00 96.06 182 VAL A CA 1
ATOM 1436 C C . VAL A 1 182 ? -6.868 -7.890 15.683 1.00 96.06 182 VAL A C 1
ATOM 1438 O O . VAL A 1 182 ? -7.394 -6.933 16.251 1.00 96.06 182 VAL A O 1
ATOM 1441 N N . VAL A 1 183 ? -5.645 -7.856 15.170 1.00 95.56 183 VAL A N 1
ATOM 1442 C CA . VAL A 1 183 ? -4.754 -6.706 15.254 1.00 95.56 183 VAL A CA 1
ATOM 1443 C C . VAL A 1 183 ? -4.743 -5.993 13.917 1.00 95.56 183 VAL A C 1
ATOM 1445 O O . VAL A 1 183 ? -4.460 -6.592 12.879 1.00 95.56 183 VAL A O 1
ATOM 1448 N N . PHE A 1 184 ? -5.052 -4.703 13.953 1.00 95.94 184 PHE A N 1
ATOM 1449 C CA . PHE A 1 184 ? -5.027 -3.829 12.792 1.00 95.94 184 PHE A CA 1
ATOM 1450 C C . PHE A 1 184 ? -3.803 -2.934 12.867 1.00 95.94 184 PHE A C 1
ATOM 1452 O O . PHE A 1 184 ? -3.614 -2.217 13.849 1.00 95.94 184 PHE A O 1
ATOM 1459 N N . TYR A 1 185 ? -3.002 -2.941 11.808 1.00 93.88 185 TYR A N 1
ATOM 1460 C CA . TYR A 1 185 ? -1.816 -2.104 11.708 1.00 93.88 185 TYR A CA 1
ATOM 1461 C C . TYR A 1 185 ? -2.028 -0.961 10.717 1.00 93.88 185 TYR A C 1
ATOM 1463 O O . TYR A 1 185 ? -2.570 -1.164 9.629 1.00 93.88 185 TYR A O 1
ATOM 1471 N N . SER A 1 186 ? -1.575 0.233 11.087 1.00 93.69 186 SER A N 1
ATOM 1472 C CA . SER A 1 186 ? -1.592 1.440 10.259 1.00 93.69 186 SER A CA 1
ATOM 1473 C C . SER A 1 186 ? -0.274 1.608 9.503 1.00 93.69 186 SER A C 1
ATOM 1475 O O . SER A 1 186 ? 0.795 1.354 10.057 1.00 93.69 186 SER A O 1
ATOM 1477 N N . LEU A 1 187 ? -0.359 2.123 8.273 1.00 89.44 187 LEU A N 1
ATOM 1478 C CA . LEU A 1 187 ? 0.779 2.682 7.531 1.00 89.44 187 LEU A CA 1
ATOM 1479 C C . LEU A 1 187 ? 1.283 4.003 8.135 1.00 89.44 187 LEU A C 1
ATOM 1481 O O . LEU A 1 187 ? 2.418 4.402 7.893 1.00 89.44 187 LEU A O 1
ATOM 1485 N N . GLY A 1 188 ? 0.414 4.723 8.847 1.00 84.38 188 GLY A N 1
ATOM 1486 C CA . GLY A 1 188 ? 0.752 5.960 9.542 1.00 84.38 188 GLY A CA 1
ATOM 1487 C C . GLY A 1 188 ? 1.275 5.703 10.953 1.00 84.38 188 GLY A C 1
ATOM 1488 O O . GLY A 1 188 ? 0.747 4.844 11.668 1.00 84.38 188 GLY A O 1
ATOM 1489 N N . ASP A 1 189 ? 2.263 6.496 11.355 1.00 83.94 189 ASP A N 1
ATOM 1490 C CA . ASP A 1 189 ? 2.788 6.505 12.716 1.00 83.94 189 ASP A CA 1
ATOM 1491 C C . ASP A 1 189 ? 1.849 7.253 13.674 1.00 83.94 189 ASP A C 1
ATOM 1493 O O . ASP A 1 189 ? 1.129 8.178 13.284 1.00 83.94 189 ASP A O 1
ATOM 1497 N N . GLY A 1 190 ? 1.879 6.862 14.945 1.00 76.75 190 GLY A N 1
ATOM 1498 C CA . GLY A 1 190 ? 1.328 7.654 16.035 1.00 76.75 190 GLY A CA 1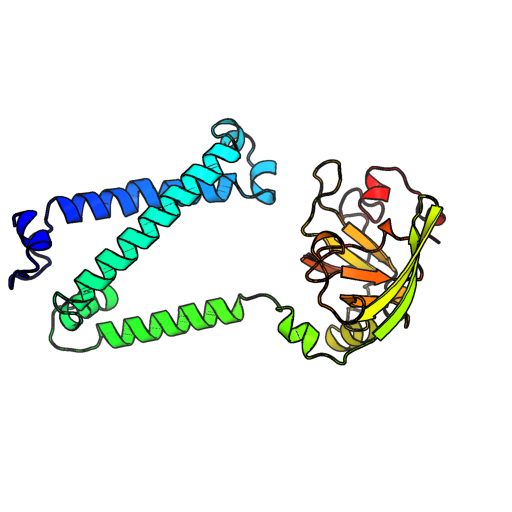
ATOM 1499 C C . GLY A 1 190 ? 2.213 8.864 16.382 1.00 76.75 190 GLY A C 1
ATOM 1500 O O . GLY A 1 190 ? 3.304 9.025 15.824 1.00 76.75 190 GLY A O 1
ATOM 1501 N N . PRO A 1 191 ? 1.759 9.727 17.307 1.00 74.19 191 PRO A N 1
ATOM 1502 C CA . PRO A 1 191 ? 2.451 10.963 17.690 1.00 74.19 191 PRO A CA 1
ATOM 1503 C C . PRO A 1 191 ? 3.940 10.800 18.049 1.00 74.19 191 PRO A C 1
ATOM 1505 O O . PRO A 1 191 ? 4.761 11.628 17.652 1.00 74.19 191 PRO A O 1
ATOM 1508 N N . ASP A 1 192 ? 4.309 9.699 18.706 1.00 74.19 192 ASP A N 1
ATOM 1509 C CA . ASP A 1 192 ? 5.679 9.395 19.150 1.00 74.19 192 ASP A CA 1
ATOM 1510 C C . ASP A 1 192 ? 6.512 8.660 18.088 1.00 74.19 192 ASP A C 1
ATOM 1512 O O . ASP A 1 192 ? 7.569 8.101 18.385 1.00 74.19 192 ASP A O 1
ATOM 1516 N N . LYS A 1 193 ? 6.052 8.667 16.828 1.00 75.31 193 LYS A N 1
ATOM 1517 C CA . LYS A 1 193 ? 6.702 8.026 15.669 1.00 75.31 193 LYS A CA 1
ATOM 1518 C C . LYS A 1 193 ? 6.844 6.506 15.780 1.00 75.31 193 LYS A C 1
ATOM 1520 O O . LYS A 1 193 ? 7.687 5.907 15.112 1.00 75.31 193 LYS A O 1
ATOM 1525 N N . TRP A 1 194 ? 6.019 5.884 16.616 1.00 74.38 194 TRP A N 1
ATOM 1526 C CA . TRP A 1 194 ? 5.817 4.441 16.623 1.00 74.38 194 TRP A CA 1
A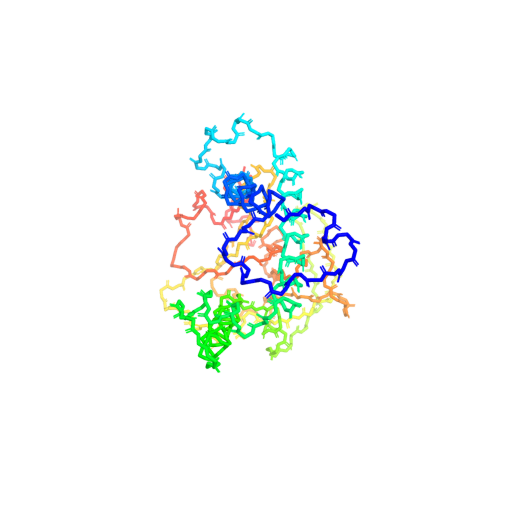TOM 1527 C C . TRP A 1 194 ? 4.613 4.076 15.767 1.00 74.38 194 TRP A C 1
ATOM 1529 O O . TRP A 1 194 ? 3.647 4.831 15.677 1.00 74.38 194 TRP A O 1
ATOM 1539 N N . ARG A 1 195 ? 4.661 2.895 15.150 1.00 84.25 195 ARG A N 1
ATOM 1540 C CA . ARG A 1 195 ? 3.586 2.396 14.291 1.00 84.25 195 ARG A CA 1
ATOM 1541 C C . ARG A 1 195 ? 2.262 2.365 15.053 1.00 84.25 195 ARG A C 1
ATOM 1543 O O . ARG A 1 195 ? 2.180 1.756 16.120 1.00 84.25 195 ARG A O 1
ATOM 1550 N N . TYR A 1 196 ? 1.221 2.973 14.490 1.00 90.25 196 TYR A N 1
ATOM 1551 C CA . TYR A 1 196 ? -0.104 2.919 15.096 1.00 90.25 196 TYR A CA 1
ATOM 1552 C C . TYR A 1 196 ? -0.733 1.543 14.859 1.00 90.25 196 TYR A C 1
ATOM 1554 O O . TYR A 1 196 ? -0.765 1.040 13.733 1.00 90.25 196 TYR A O 1
ATOM 1562 N N . TYR A 1 197 ? -1.242 0.923 15.914 1.00 93.75 197 TYR A N 1
ATOM 1563 C CA . TYR A 1 197 ? -1.938 -0.354 15.829 1.00 93.75 197 TYR A CA 1
ATOM 1564 C C . TYR A 1 197 ? -2.997 -0.443 16.920 1.00 93.75 197 TYR A C 1
ATOM 1566 O O . TYR A 1 197 ? -2.926 0.281 17.916 1.00 93.75 197 TYR A O 1
ATOM 1574 N N . ASP A 1 198 ? -3.972 -1.323 16.732 1.00 93.94 198 ASP A N 1
ATOM 1575 C CA . ASP A 1 198 ? -4.965 -1.600 17.761 1.00 93.94 198 ASP A CA 1
ATOM 1576 C C . ASP A 1 198 ? -5.508 -3.029 17.650 1.00 93.94 198 ASP A C 1
ATOM 1578 O O . ASP A 1 198 ? -5.732 -3.535 16.544 1.00 93.94 198 ASP A O 1
ATOM 1582 N N . ALA A 1 199 ? -5.682 -3.684 18.799 1.00 94.38 199 ALA A N 1
ATOM 1583 C CA . ALA A 1 199 ? -6.197 -5.040 18.913 1.00 94.38 199 ALA A CA 1
ATOM 1584 C C . ALA A 1 199 ? -7.660 -5.036 19.369 1.00 94.38 199 ALA A C 1
ATOM 1586 O O . ALA A 1 199 ? -8.036 -4.377 20.338 1.00 94.38 199 ALA A O 1
ATOM 1587 N N . HIS A 1 200 ? -8.473 -5.831 18.677 1.00 94.81 200 HIS A N 1
ATOM 1588 C CA . HIS A 1 200 ? -9.902 -5.991 18.929 1.00 94.81 200 HIS A CA 1
ATOM 1589 C C . HIS A 1 200 ? -10.207 -7.461 19.231 1.00 94.81 200 HIS A C 1
ATOM 1591 O O . HIS A 1 200 ? -9.610 -8.332 18.589 1.00 94.81 200 HIS A O 1
ATOM 1597 N N . PRO A 1 201 ? -11.134 -7.776 20.152 1.00 94.06 201 PRO A N 1
ATOM 1598 C CA . PRO A 1 201 ? -11.615 -9.144 20.328 1.00 94.06 201 PRO A CA 1
ATOM 1599 C C . PRO A 1 201 ? -12.190 -9.691 19.016 1.00 94.06 201 PRO A C 1
ATOM 1601 O O . PRO A 1 201 ? -12.915 -8.984 18.302 1.00 94.06 201 PRO A O 1
ATOM 1604 N N . ILE A 1 202 ? -11.882 -10.943 18.677 1.00 94.44 202 ILE A N 1
ATOM 1605 C CA . ILE A 1 202 ? -12.312 -11.553 17.408 1.00 94.44 202 ILE A CA 1
ATOM 1606 C C . ILE A 1 202 ? -13.838 -11.635 17.290 1.00 94.44 202 ILE A C 1
ATOM 1608 O O . ILE A 1 202 ? -14.387 -11.536 16.191 1.00 94.44 202 ILE A O 1
ATOM 1612 N N . GLU A 1 203 ? -14.543 -11.722 18.413 1.00 93.50 203 GLU A N 1
ATOM 1613 C CA . GLU A 1 203 ? -16.002 -11.756 18.483 1.00 93.50 203 GLU A CA 1
ATOM 1614 C C . GLU A 1 203 ? -16.615 -10.476 17.898 1.00 93.50 203 GLU A C 1
ATOM 1616 O O . GLU A 1 203 ? -17.641 -10.528 17.212 1.00 93.50 203 GLU A O 1
ATOM 1621 N N . GLN A 1 204 ? -15.947 -9.328 18.074 1.00 94.44 204 GLN A N 1
ATOM 1622 C CA . GLN A 1 204 ? -16.397 -8.050 17.517 1.00 94.44 204 GLN A CA 1
ATOM 1623 C C . GLN A 1 204 ? -16.322 -8.025 15.985 1.00 94.44 204 GLN A C 1
ATOM 1625 O O . GLN A 1 204 ? -17.074 -7.284 15.350 1.00 94.44 204 GLN A O 1
ATOM 1630 N N . MET A 1 205 ? -15.476 -8.849 15.357 1.00 95.00 205 MET A N 1
ATOM 1631 C CA . MET A 1 205 ? -15.380 -8.920 13.892 1.00 95.00 205 MET A CA 1
ATOM 1632 C C . MET A 1 205 ? -16.612 -9.567 13.251 1.00 95.00 205 MET A C 1
ATOM 1634 O O . MET A 1 205 ? -16.905 -9.323 12.082 1.00 95.00 205 MET A O 1
ATOM 1638 N N . SER A 1 206 ? -17.373 -10.350 14.018 1.00 92.00 206 SER A N 1
ATOM 1639 C CA . SER A 1 206 ? -18.641 -10.936 13.567 1.00 92.00 206 SER A CA 1
ATOM 1640 C C . SER A 1 206 ? -19.828 -9.978 13.701 1.00 92.00 206 SER A C 1
ATOM 1642 O O . SER A 1 206 ? -20.931 -10.292 13.227 1.00 92.00 206 SER A O 1
ATOM 1644 N N . HIS A 1 207 ? -19.627 -8.829 14.355 1.00 94.62 207 HIS A N 1
ATOM 1645 C CA . HIS A 1 207 ? -20.667 -7.841 14.598 1.00 94.62 207 HIS A CA 1
ATOM 1646 C C . HIS A 1 207 ? -21.039 -7.094 13.311 1.00 94.62 207 HIS A C 1
ATOM 1648 O O . HIS A 1 207 ? -20.191 -6.745 12.493 1.00 94.62 207 HIS A O 1
ATOM 1654 N N . ARG A 1 208 ? -22.337 -6.809 13.145 1.00 92.88 208 ARG A N 1
ATOM 1655 C CA . ARG A 1 208 ? -22.878 -6.201 11.917 1.00 92.88 208 ARG A CA 1
ATOM 1656 C C . ARG A 1 208 ? -22.369 -4.785 11.639 1.00 92.88 208 ARG A C 1
ATOM 1658 O O . ARG A 1 208 ? -22.456 -4.352 10.505 1.00 92.88 208 ARG A O 1
ATOM 1665 N N . LEU A 1 209 ? -21.900 -4.076 12.671 1.00 94.00 209 LEU A N 1
ATOM 1666 C CA . LEU A 1 209 ? -21.383 -2.704 12.559 1.00 94.00 209 LEU A CA 1
ATOM 1667 C C . LEU A 1 209 ? -19.855 -2.639 12.407 1.00 94.00 209 LEU A C 1
ATOM 1669 O O . LEU A 1 209 ? -19.277 -1.551 12.485 1.00 94.00 209 LEU A O 1
ATOM 1673 N N . THR A 1 210 ? -19.206 -3.794 12.240 1.00 96.06 210 THR A N 1
ATOM 1674 C CA . THR A 1 210 ? -17.758 -3.894 12.066 1.00 96.06 210 THR A CA 1
ATOM 1675 C C . THR A 1 210 ? -17.440 -4.149 10.597 1.00 96.06 210 THR A C 1
ATOM 1677 O O . THR A 1 210 ? -17.825 -5.170 10.023 1.00 96.06 210 THR A O 1
ATOM 1680 N N . MET A 1 211 ? -16.730 -3.219 9.965 1.00 96.62 211 MET A N 1
ATOM 1681 C CA . MET A 1 211 ? -16.438 -3.256 8.535 1.00 96.62 211 MET A CA 1
ATOM 1682 C C . MET A 1 211 ? -15.086 -2.624 8.195 1.00 96.62 211 MET A C 1
ATOM 1684 O O . MET A 1 211 ? -14.568 -1.768 8.917 1.00 96.62 211 MET A O 1
ATOM 1688 N N . LEU A 1 212 ? -14.551 -3.007 7.039 1.00 96.56 212 LEU A N 1
ATOM 1689 C CA . LEU A 1 212 ? -13.477 -2.289 6.364 1.00 96.56 212 LEU A CA 1
ATOM 1690 C C . LEU A 1 212 ? -14.108 -1.297 5.393 1.00 96.56 212 LEU A C 1
ATOM 1692 O O . LEU A 1 212 ? -14.709 -1.701 4.397 1.00 96.56 212 LEU A O 1
ATOM 1696 N N . ALA A 1 213 ? -13.991 -0.007 5.691 1.00 96.44 213 ALA A N 1
ATOM 1697 C CA . ALA A 1 213 ? -14.564 1.053 4.873 1.00 96.44 213 ALA A CA 1
ATOM 1698 C C . ALA A 1 213 ? -13.528 1.600 3.887 1.00 96.44 213 ALA A C 1
ATOM 1700 O O . ALA A 1 213 ? -12.386 1.874 4.267 1.00 96.44 213 ALA A O 1
ATOM 1701 N N . TYR A 1 214 ? -13.953 1.791 2.639 1.00 95.25 214 TYR A N 1
ATOM 1702 C CA . TYR A 1 214 ? -13.195 2.483 1.590 1.00 95.25 214 TYR A CA 1
ATOM 1703 C C . TYR A 1 214 ? -13.972 3.649 0.959 1.00 95.25 214 TYR A C 1
ATOM 1705 O O . TYR A 1 214 ? -13.366 4.462 0.257 1.00 95.25 214 TYR A O 1
ATOM 1713 N N . ASP A 1 215 ? -15.267 3.783 1.269 1.00 95.44 215 ASP A N 1
ATOM 1714 C CA . ASP A 1 215 ? -16.122 4.896 0.857 1.00 95.44 215 ASP A CA 1
ATOM 1715 C C . ASP A 1 215 ? -16.776 5.584 2.073 1.00 95.44 215 ASP A C 1
ATOM 1717 O O . ASP A 1 215 ? -17.068 4.967 3.103 1.00 95.44 215 ASP A O 1
ATOM 1721 N N . MET A 1 216 ? -17.016 6.888 1.941 1.00 96.12 216 MET A N 1
ATOM 1722 C CA . MET A 1 216 ? -17.656 7.767 2.917 1.00 96.12 216 MET A CA 1
ATOM 1723 C C . MET A 1 216 ? -18.617 8.718 2.193 1.00 96.12 216 MET A C 1
ATOM 1725 O O . MET A 1 216 ? -18.226 9.429 1.269 1.00 96.12 216 MET A O 1
ATOM 1729 N N . ASN A 1 217 ? -19.884 8.739 2.610 1.00 96.00 217 ASN A N 1
ATOM 1730 C CA . ASN A 1 217 ? -20.958 9.545 2.018 1.00 96.00 217 ASN A CA 1
ATOM 1731 C C . ASN A 1 217 ? -21.066 9.384 0.486 1.00 96.00 217 ASN A C 1
ATOM 1733 O O . ASN A 1 217 ? -21.241 10.357 -0.246 1.00 96.00 217 ASN A O 1
ATOM 1737 N N . GLY A 1 218 ? -20.937 8.142 0.003 1.00 93.62 218 GLY A N 1
ATOM 1738 C CA . GLY A 1 218 ? -21.045 7.795 -1.420 1.00 93.62 218 GLY A CA 1
ATOM 1739 C C . GLY A 1 218 ? -19.836 8.188 -2.278 1.00 93.62 218 GLY A C 1
ATOM 1740 O O . GLY A 1 218 ? -19.911 8.110 -3.501 1.00 93.62 218 GLY A O 1
ATOM 1741 N N . ARG A 1 219 ? -18.730 8.626 -1.666 1.00 94.31 219 ARG A N 1
ATOM 1742 C CA . ARG A 1 219 ? -17.474 8.961 -2.352 1.00 94.31 219 ARG A CA 1
ATOM 1743 C C . ARG A 1 219 ? -16.319 8.140 -1.774 1.00 94.31 219 ARG A C 1
ATOM 1745 O O . ARG A 1 219 ? -16.392 7.776 -0.602 1.00 94.31 219 ARG A O 1
ATOM 1752 N N . PRO A 1 220 ? -15.234 7.902 -2.530 1.00 92.56 220 PRO A N 1
ATOM 1753 C CA . PRO A 1 220 ? -14.017 7.325 -1.968 1.00 92.56 220 PRO A CA 1
ATOM 1754 C C . PRO A 1 220 ? -13.520 8.115 -0.757 1.00 92.56 220 PRO A C 1
ATOM 1756 O O . PRO A 1 220 ? -13.646 9.344 -0.718 1.00 92.56 220 PRO A O 1
ATOM 1759 N N . LEU A 1 221 ? -12.938 7.419 0.224 1.00 91.31 221 LEU A N 1
ATOM 1760 C CA . LEU A 1 221 ? -12.336 8.069 1.389 1.00 91.31 221 LEU A CA 1
ATOM 1761 C C . LEU A 1 221 ? -11.339 9.152 0.967 1.00 91.31 221 LEU A C 1
ATOM 1763 O O . LEU A 1 221 ? -10.555 8.974 0.035 1.00 91.31 221 LEU A O 1
ATOM 1767 N N . SER A 1 222 ? -11.307 10.251 1.721 1.00 89.00 222 SER A N 1
ATOM 1768 C CA . SER A 1 222 ? -10.204 11.205 1.641 1.00 89.00 222 SER A CA 1
ATOM 1769 C C . SER A 1 222 ? -9.043 10.773 2.537 1.00 89.00 222 SER A C 1
ATOM 1771 O O . SER A 1 222 ? -9.221 10.017 3.498 1.00 89.00 222 SER A O 1
ATOM 1773 N N . PHE A 1 223 ? -7.842 11.282 2.251 1.00 86.81 223 PHE A N 1
ATOM 1774 C CA . PHE A 1 223 ? -6.633 10.947 3.007 1.00 86.81 223 PHE A CA 1
ATOM 1775 C C . PHE A 1 223 ? -6.811 11.130 4.526 1.00 86.81 223 PHE A C 1
ATOM 1777 O O . PHE A 1 223 ? -6.544 10.200 5.281 1.00 86.81 223 PHE A O 1
ATOM 1784 N N . GLY A 1 224 ? -7.365 12.264 4.980 1.00 87.75 224 GLY A N 1
ATOM 1785 C CA . GLY A 1 224 ? -7.585 12.541 6.412 1.00 87.75 224 GLY A CA 1
ATOM 1786 C C . GLY A 1 224 ? -8.593 11.608 7.106 1.00 87.75 224 GLY A C 1
ATOM 1787 O O . GLY A 1 224 ? -8.544 11.410 8.327 1.00 87.75 224 GLY A O 1
ATOM 1788 N N . HIS A 1 225 ? -9.480 10.973 6.337 1.00 90.69 225 HIS A N 1
ATOM 1789 C CA . HIS A 1 225 ? -10.419 9.975 6.851 1.00 90.69 225 HIS A CA 1
ATOM 1790 C C . HIS A 1 225 ? -9.862 8.549 6.819 1.00 90.69 225 HIS A C 1
ATOM 1792 O O . HIS A 1 225 ? -10.553 7.648 7.288 1.00 90.69 225 HIS A O 1
ATOM 1798 N N . GLY A 1 226 ? -8.620 8.348 6.367 1.00 90.38 226 GLY A N 1
ATOM 1799 C CA . GLY A 1 226 ? -7.946 7.050 6.367 1.00 90.38 226 GLY A CA 1
ATOM 1800 C C . GLY A 1 226 ? -7.913 6.352 5.011 1.00 90.38 226 GLY A C 1
ATOM 1801 O O . GLY A 1 226 ? -7.810 5.131 4.977 1.00 90.38 226 GLY A O 1
ATOM 1802 N N . ALA A 1 227 ? -8.032 7.090 3.903 1.00 89.50 227 ALA A N 1
ATOM 1803 C CA . ALA A 1 227 ? -7.919 6.502 2.571 1.00 89.50 227 ALA A CA 1
ATOM 1804 C C . ALA A 1 227 ? -6.571 5.789 2.375 1.00 89.50 227 ALA A C 1
ATOM 1806 O O . ALA A 1 227 ? -5.543 6.365 2.714 1.00 89.50 227 ALA A O 1
ATOM 1807 N N . PRO A 1 228 ? -6.541 4.602 1.758 1.00 90.69 228 PRO A N 1
ATOM 1808 C CA . PRO A 1 228 ? -7.636 4.052 0.965 1.00 90.69 228 PRO A CA 1
ATOM 1809 C C . PRO A 1 228 ? -8.553 3.075 1.713 1.00 90.69 228 PRO A C 1
ATOM 1811 O O . PRO A 1 228 ? -9.579 2.676 1.167 1.00 90.69 228 PRO A O 1
ATOM 1814 N N . LEU A 1 229 ? -8.193 2.679 2.934 1.00 94.12 229 LEU A N 1
ATOM 1815 C CA . LEU A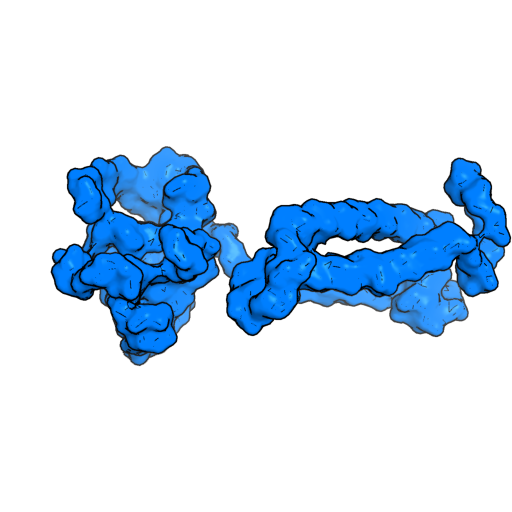 1 229 ? -8.924 1.690 3.717 1.00 94.12 229 LEU A CA 1
ATOM 1816 C C . LEU A 1 229 ? -8.794 1.996 5.207 1.00 94.12 229 LEU A C 1
ATOM 1818 O O . LEU A 1 229 ? -7.690 2.222 5.712 1.00 94.12 229 LEU A O 1
ATOM 1822 N N . ARG A 1 230 ? -9.915 1.941 5.923 1.00 95.62 230 ARG A N 1
ATOM 1823 C CA . ARG A 1 230 ? -9.953 2.099 7.379 1.00 95.62 230 ARG A CA 1
ATOM 1824 C C . ARG A 1 230 ? -10.826 1.045 8.044 1.00 95.62 230 ARG A C 1
ATOM 1826 O O . ARG A 1 230 ? -11.761 0.527 7.433 1.00 95.62 230 ARG A O 1
ATOM 1833 N N . LEU A 1 231 ? -10.591 0.833 9.332 1.00 97.00 231 LEU A N 1
ATOM 1834 C CA . LEU A 1 231 ? -11.494 0.093 10.197 1.00 97.00 231 LEU A CA 1
ATOM 1835 C C . LEU A 1 231 ? -12.651 1.008 10.607 1.00 97.00 231 LEU A C 1
ATOM 1837 O O . LEU A 1 231 ? -12.460 2.186 10.941 1.00 97.00 231 LEU A O 1
ATOM 1841 N N . ARG A 1 232 ? -13.855 0.445 10.605 1.00 96.44 232 ARG A N 1
ATOM 1842 C CA . ARG A 1 232 ? -15.011 0.947 11.343 1.00 96.44 232 ARG A CA 1
ATOM 1843 C C . ARG A 1 232 ? -15.465 -0.168 12.266 1.00 96.44 232 ARG A C 1
ATOM 1845 O O . ARG A 1 232 ? -15.895 -1.213 11.797 1.00 96.44 232 ARG A O 1
ATOM 1852 N N . ASN A 1 233 ? -15.336 0.062 13.563 1.00 95.56 233 ASN A N 1
ATOM 1853 C CA . ASN A 1 233 ? -15.867 -0.805 14.599 1.00 95.56 233 ASN A CA 1
ATOM 1854 C C . ASN A 1 233 ? -16.657 0.082 15.560 1.00 95.56 233 ASN A C 1
ATOM 1856 O O . ASN A 1 233 ? -16.077 0.760 16.405 1.00 95.56 233 ASN A O 1
ATOM 1860 N N . GLU A 1 234 ? -17.970 0.153 15.359 1.00 91.94 234 GLU A N 1
ATOM 1861 C CA . GLU A 1 234 ? -18.821 1.110 16.080 1.00 91.94 234 GLU A CA 1
ATOM 1862 C C . GLU A 1 234 ? -19.191 0.653 17.495 1.00 91.94 234 GLU A C 1
ATOM 1864 O O . GLU A 1 234 ? -19.858 1.395 18.206 1.00 91.94 234 GLU A O 1
ATOM 1869 N N . VAL A 1 235 ? -18.752 -0.539 17.921 1.00 89.19 235 VAL A N 1
ATOM 1870 C CA . VAL A 1 235 ? -18.831 -0.960 19.333 1.00 89.19 235 VAL A CA 1
ATOM 1871 C C . VAL A 1 235 ? -17.612 -0.503 20.145 1.00 89.19 235 VAL A C 1
ATOM 1873 O O . VAL A 1 235 ? -17.393 -0.967 21.257 1.00 89.19 235 VAL A O 1
ATOM 1876 N N . GLN A 1 236 ? -16.779 0.364 19.568 1.00 90.81 236 GLN A N 1
ATOM 1877 C CA . GLN A 1 236 ? -15.540 0.868 20.151 1.00 90.81 236 GLN A CA 1
ATOM 1878 C C . GLN A 1 236 ? -15.389 2.372 19.889 1.00 90.81 236 GLN A C 1
ATOM 1880 O O . GLN A 1 236 ? -15.957 2.928 18.944 1.00 90.81 236 GLN A O 1
ATOM 1885 N N . LEU A 1 237 ? -14.568 3.026 20.714 1.00 90.94 237 LEU A N 1
ATOM 1886 C CA . LEU A 1 237 ? -14.256 4.450 20.589 1.00 90.94 237 LEU A CA 1
ATOM 1887 C C . LEU A 1 237 ? -13.404 4.765 19.358 1.00 90.94 237 LEU A C 1
ATOM 1889 O O . LEU A 1 237 ? -12.706 3.924 18.796 1.00 90.94 237 LEU A O 1
ATOM 1893 N N . GLY A 1 238 ? -13.417 6.032 18.955 1.00 88.94 238 GLY A N 1
ATOM 1894 C CA . GLY A 1 238 ? -12.845 6.436 17.681 1.00 88.94 238 GLY A CA 1
ATOM 1895 C C . GLY A 1 238 ? -11.351 6.186 17.498 1.00 88.94 238 GLY A C 1
ATOM 1896 O O . GLY A 1 238 ? -10.932 5.900 16.377 1.00 88.94 238 GLY A O 1
ATOM 1897 N N . PHE A 1 239 ? -10.560 6.221 18.572 1.00 88.75 239 PHE A N 1
ATOM 1898 C CA . PHE A 1 239 ? -9.126 5.932 18.498 1.00 88.75 239 PHE A CA 1
ATOM 1899 C C . PHE A 1 239 ? -8.854 4.454 18.159 1.00 88.75 239 PHE A C 1
ATOM 1901 O O . PHE A 1 239 ? -7.887 4.142 17.469 1.00 88.75 239 PHE A O 1
ATOM 1908 N N . LYS A 1 240 ? -9.741 3.536 18.562 1.00 91.94 240 LYS A N 1
ATOM 1909 C CA . LYS A 1 240 ? -9.643 2.101 18.257 1.00 91.94 240 LYS A CA 1
ATOM 1910 C C . LYS A 1 240 ? -9.808 1.808 16.761 1.00 91.94 240 LYS A C 1
ATOM 1912 O O . LYS A 1 240 ? -9.405 0.763 16.260 1.00 91.94 240 LYS A O 1
ATOM 1917 N N . GLN A 1 241 ? -10.411 2.734 16.019 1.00 93.75 241 GLN A N 1
ATOM 1918 C CA . GLN A 1 241 ? -10.743 2.564 14.609 1.00 93.75 241 GLN A CA 1
ATOM 1919 C C . GLN A 1 241 ? -9.573 2.979 13.702 1.00 93.75 241 GLN A C 1
ATOM 1921 O O . GLN A 1 241 ? -9.542 4.096 13.174 1.00 93.75 241 GLN A O 1
ATOM 1926 N N . VAL A 1 242 ? -8.628 2.053 13.514 1.00 95.19 242 VAL A N 1
ATOM 1927 C CA . VAL A 1 242 ? -7.382 2.242 12.751 1.00 95.19 242 VAL A CA 1
ATOM 1928 C C . VAL A 1 242 ? -7.634 2.768 11.330 1.00 95.19 242 VAL A C 1
ATOM 1930 O O . VAL A 1 242 ? -8.466 2.252 10.579 1.00 95.19 242 VAL A O 1
ATOM 1933 N N . LYS A 1 243 ? -6.894 3.815 10.954 1.00 95.06 243 LYS A N 1
ATOM 1934 C CA . LYS A 1 243 ? -6.875 4.417 9.610 1.00 95.06 243 LYS A CA 1
ATOM 1935 C C . LYS A 1 243 ? -5.667 3.907 8.821 1.00 95.06 243 LYS A C 1
ATOM 1937 O O . LYS A 1 243 ? -4.701 3.464 9.427 1.00 95.06 243 LYS A O 1
ATOM 1942 N N . TRP A 1 244 ? -5.714 4.016 7.489 1.00 93.62 244 TRP A N 1
ATOM 1943 C CA . TRP A 1 244 ? -4.599 3.649 6.603 1.00 93.62 244 TRP A CA 1
ATOM 1944 C C . TRP A 1 244 ? -4.124 2.209 6.819 1.00 93.62 244 TRP A C 1
ATOM 1946 O O . TRP A 1 244 ? -2.940 1.974 7.049 1.00 93.62 244 TRP A O 1
ATOM 1956 N N . ILE A 1 245 ? -5.059 1.254 6.789 1.00 93.31 245 ILE A N 1
ATOM 1957 C CA . ILE A 1 245 ? -4.765 -0.148 7.109 1.00 93.31 245 ILE A CA 1
ATOM 1958 C C . ILE A 1 245 ? -3.658 -0.681 6.194 1.00 93.31 245 ILE A C 1
ATOM 1960 O O . ILE A 1 245 ? -3.810 -0.722 4.973 1.00 93.31 245 ILE A O 1
ATOM 1964 N N . GLU A 1 246 ? -2.570 -1.125 6.817 1.00 90.00 246 GLU A N 1
ATOM 1965 C CA . GLU A 1 246 ? -1.458 -1.833 6.188 1.00 90.00 246 GLU A CA 1
ATOM 1966 C C . GLU A 1 246 ? -1.694 -3.344 6.187 1.00 90.00 246 GLU A C 1
ATOM 1968 O O . GLU A 1 246 ? -1.445 -4.024 5.194 1.00 90.00 246 GLU A O 1
ATOM 1973 N N . GLY A 1 247 ? -2.177 -3.874 7.312 1.00 90.94 247 GLY A N 1
ATOM 1974 C CA . GLY A 1 247 ? -2.317 -5.307 7.523 1.00 90.94 247 GLY A CA 1
ATOM 1975 C C . GLY A 1 247 ? -3.250 -5.640 8.679 1.00 90.94 247 GLY A C 1
ATOM 1976 O O . GLY A 1 247 ? -3.492 -4.815 9.564 1.00 90.94 247 GLY A O 1
ATOM 1977 N N . ILE A 1 248 ? -3.774 -6.862 8.636 1.00 93.81 248 ILE A N 1
ATOM 1978 C CA . ILE A 1 248 ? -4.685 -7.431 9.630 1.00 93.81 248 ILE A CA 1
ATOM 1979 C C . ILE A 1 248 ? -4.114 -8.785 10.040 1.00 93.81 248 ILE A C 1
ATOM 1981 O O . ILE A 1 248 ? -3.815 -9.608 9.174 1.00 93.81 248 ILE A O 1
ATOM 1985 N N . GLU A 1 249 ? -3.969 -9.018 11.338 1.00 93.69 249 GLU A N 1
ATOM 1986 C CA . GLU A 1 249 ? -3.409 -10.255 11.881 1.00 93.69 249 GLU A CA 1
ATOM 1987 C C . GLU A 1 249 ? -4.356 -10.874 12.911 1.00 93.69 249 GLU A C 1
ATOM 1989 O O . GLU A 1 249 ? -4.876 -10.185 13.785 1.00 93.69 249 GLU A O 1
ATOM 1994 N N . PHE A 1 250 ? -4.581 -12.184 12.804 1.00 94.25 250 PHE A N 1
ATOM 1995 C CA . PHE A 1 250 ? -5.403 -12.954 13.736 1.00 94.25 250 PHE A CA 1
ATOM 1996 C C . PHE A 1 250 ? -4.482 -13.693 14.705 1.00 94.25 250 PHE A C 1
ATOM 1998 O O . PHE A 1 250 ? -3.716 -14.560 14.282 1.00 94.25 250 PHE A O 1
ATOM 2005 N N . VAL A 1 251 ? -4.549 -13.358 15.992 1.00 93.50 251 VAL A N 1
ATOM 2006 C CA . VAL A 1 251 ? -3.609 -13.851 17.009 1.00 93.50 251 VAL A CA 1
ATOM 2007 C C . VAL A 1 251 ? -4.336 -14.433 18.216 1.00 93.50 251 VAL A C 1
ATOM 2009 O O . VAL A 1 251 ? -5.457 -14.045 18.544 1.00 93.50 251 VAL A O 1
ATOM 2012 N N . ALA A 1 252 ? -3.698 -15.388 18.893 1.00 93.19 252 ALA A N 1
ATOM 2013 C CA . ALA A 1 252 ? -4.221 -15.954 20.138 1.00 93.19 252 ALA A CA 1
ATOM 2014 C C . ALA A 1 252 ? -4.094 -14.978 21.318 1.00 93.19 252 ALA A C 1
ATOM 2016 O O . ALA A 1 252 ? -4.926 -14.989 22.223 1.00 93.19 252 ALA A O 1
ATOM 2017 N N . ASP A 1 253 ? -3.063 -14.133 21.291 1.00 90.44 253 ASP A N 1
ATOM 2018 C CA . ASP A 1 253 ? -2.727 -13.164 22.329 1.00 90.44 253 ASP A CA 1
ATOM 2019 C C . ASP A 1 253 ? -1.854 -12.042 21.730 1.00 90.44 253 ASP A C 1
ATOM 2021 O O . ASP A 1 253 ? -1.084 -12.294 20.798 1.00 90.44 253 ASP A O 1
ATOM 2025 N N . PHE A 1 254 ? -1.983 -10.813 22.239 1.00 88.25 254 PHE A N 1
ATOM 2026 C CA . PHE A 1 254 ? -1.262 -9.632 21.740 1.00 88.25 254 PHE A CA 1
ATOM 2027 C C . PHE A 1 254 ? -0.115 -9.163 22.652 1.00 88.25 254 PHE A C 1
ATOM 2029 O O . PHE A 1 254 ? 0.515 -8.157 22.339 1.00 88.25 254 PHE A O 1
ATOM 2036 N N . SER A 1 255 ? 0.209 -9.863 23.746 1.00 84.56 255 SER A N 1
ATOM 2037 C CA . SER A 1 255 ? 1.246 -9.456 24.720 1.00 84.56 255 SER A CA 1
ATOM 2038 C C . SER A 1 255 ? 2.641 -9.272 24.117 1.00 84.56 255 SER A C 1
ATOM 2040 O O . SER A 1 255 ? 3.486 -8.592 24.690 1.00 84.56 255 SER A O 1
ATOM 2042 N N . ARG A 1 256 ? 2.899 -9.880 22.953 1.00 82.38 256 ARG A N 1
ATOM 2043 C CA . ARG A 1 256 ? 4.170 -9.779 22.218 1.00 82.38 256 ARG A CA 1
ATOM 2044 C C . ARG A 1 256 ? 4.172 -8.697 21.135 1.00 82.38 256 ARG A C 1
ATOM 2046 O O . ARG A 1 256 ? 5.161 -8.573 20.417 1.00 82.38 256 ARG A O 1
ATOM 2053 N N . ILE A 1 257 ? 3.073 -7.964 20.976 1.00 83.81 257 ILE A N 1
ATOM 2054 C CA . ILE A 1 257 ? 2.888 -6.945 19.942 1.00 83.81 257 ILE A CA 1
ATOM 2055 C C . ILE A 1 257 ? 2.969 -5.572 20.608 1.00 83.81 257 ILE A C 1
ATOM 2057 O O . ILE A 1 257 ? 2.257 -5.310 21.573 1.00 83.81 257 ILE A O 1
ATOM 2061 N N . GLY A 1 258 ? 3.836 -4.695 20.093 1.00 83.06 258 GLY A N 1
ATOM 2062 C CA . GLY A 1 258 ? 4.050 -3.367 20.674 1.00 83.06 258 GLY A CA 1
ATOM 2063 C C . GLY A 1 258 ? 4.530 -3.442 22.127 1.00 83.06 258 GLY A C 1
ATOM 2064 O O . GLY A 1 258 ? 5.447 -4.201 22.438 1.00 83.06 258 GLY A O 1
ATOM 2065 N N . GLY A 1 259 ? 3.906 -2.655 23.003 1.00 80.31 259 GLY A N 1
ATOM 2066 C CA . GLY A 1 259 ? 4.081 -2.703 24.457 1.00 80.31 259 GLY A CA 1
ATOM 2067 C C . GLY A 1 259 ? 3.288 -3.820 25.146 1.00 80.31 259 GLY A C 1
ATOM 2068 O O . GLY A 1 259 ? 3.418 -3.993 26.353 1.00 80.31 259 GLY A O 1
ATOM 2069 N N . GLY A 1 260 ? 2.501 -4.603 24.401 1.00 83.19 260 GLY A N 1
ATOM 2070 C CA . GLY A 1 260 ? 1.743 -5.736 24.927 1.00 83.19 260 GLY A CA 1
ATOM 2071 C C . GLY A 1 260 ? 0.421 -5.361 25.599 1.00 83.19 260 GLY A C 1
ATOM 2072 O O . GLY A 1 260 ? -0.221 -6.234 26.182 1.00 83.19 260 GLY A O 1
ATOM 2073 N N . HIS A 1 261 ? -0.022 -4.102 25.498 1.00 83.44 261 HIS A N 1
ATOM 2074 C CA . HIS A 1 261 ? -1.266 -3.632 26.117 1.00 83.44 261 HIS A CA 1
ATOM 2075 C C . HIS A 1 261 ? -2.450 -3.534 25.140 1.00 83.44 261 HIS A C 1
ATOM 2077 O O . HIS A 1 261 ? -3.547 -3.139 25.534 1.00 83.44 261 HIS A O 1
ATOM 2083 N N . GLY A 1 262 ? -2.270 -3.960 23.884 1.00 83.31 262 GLY A N 1
ATOM 2084 C CA . GLY A 1 262 ? -3.363 -4.149 22.923 1.00 83.31 262 GLY A CA 1
ATOM 2085 C C . GLY A 1 262 ? -3.666 -2.943 22.034 1.00 83.31 262 GLY A C 1
ATOM 2086 O O . GLY A 1 262 ? -4.710 -2.921 21.383 1.00 83.31 262 GLY A O 1
ATOM 2087 N N . GLY A 1 263 ? -2.774 -1.955 21.974 1.00 86.56 263 GLY A N 1
ATOM 2088 C CA . GLY A 1 263 ? -2.870 -0.852 21.021 1.00 86.56 263 GLY A CA 1
ATOM 2089 C C . GLY A 1 263 ? -1.906 0.288 21.323 1.00 86.56 263 GLY A C 1
ATOM 2090 O O . GLY A 1 263 ? -1.364 0.393 22.420 1.00 86.56 263 GLY A O 1
ATOM 2091 N N . TYR A 1 264 ? -1.717 1.174 20.345 1.00 85.50 264 TYR A N 1
ATOM 2092 C CA . TYR A 1 264 ? -0.787 2.301 20.450 1.00 85.50 264 TYR A CA 1
ATOM 2093 C C . TYR A 1 264 ? -1.062 3.166 21.687 1.00 85.50 264 TYR A C 1
ATOM 2095 O O . TYR A 1 264 ? -0.149 3.446 22.461 1.00 85.50 264 TYR A O 1
ATOM 2103 N N . ASN A 1 265 ? -2.319 3.570 21.894 1.00 81.44 265 ASN A N 1
ATOM 2104 C CA . ASN A 1 265 ? -2.660 4.471 22.998 1.00 81.44 265 ASN A CA 1
ATOM 2105 C C . ASN A 1 265 ? -2.664 3.748 24.354 1.00 81.44 265 ASN A C 1
ATOM 2107 O O . ASN A 1 265 ? -2.420 4.368 25.381 1.00 81.44 265 ASN A O 1
ATOM 2111 N N . GLN A 1 266 ? -2.909 2.436 24.376 1.00 81.81 266 GLN A N 1
ATOM 2112 C CA . GLN A 1 266 ? -2.741 1.620 25.582 1.00 81.81 266 GLN A CA 1
ATOM 2113 C C . GLN A 1 266 ? -1.266 1.570 25.997 1.00 81.81 266 GLN A C 1
ATOM 2115 O O . GLN A 1 266 ? -0.959 1.668 27.180 1.00 81.81 266 GLN A O 1
ATOM 2120 N N . ASP A 1 267 ? -0.366 1.456 25.019 1.00 78.62 267 ASP A N 1
ATOM 2121 C CA . ASP A 1 267 ? 1.073 1.359 25.255 1.00 78.62 267 ASP A CA 1
ATOM 2122 C C . ASP A 1 267 ? 1.714 2.704 25.652 1.00 78.62 267 ASP A C 1
ATOM 2124 O O . ASP A 1 267 ? 2.659 2.712 26.437 1.00 78.62 267 ASP A O 1
ATOM 2128 N N . HIS A 1 268 ? 1.233 3.830 25.108 1.00 74.62 268 HIS A N 1
ATOM 2129 C CA . HIS A 1 268 ? 1.912 5.136 25.227 1.00 74.62 268 HIS A CA 1
ATOM 2130 C C . HIS A 1 268 ? 1.122 6.190 26.013 1.00 74.62 268 HIS A C 1
ATOM 2132 O O . HIS A 1 268 ? 1.719 7.060 26.641 1.00 74.62 268 HIS A O 1
ATOM 2138 N N . GLU A 1 269 ? -0.210 6.116 26.007 1.00 68.44 269 GLU A N 1
ATOM 2139 C CA . GLU A 1 269 ? -1.094 7.107 26.640 1.00 68.44 269 GLU A CA 1
ATOM 2140 C C . GLU A 1 269 ? -1.817 6.540 27.877 1.00 68.44 269 GLU A C 1
ATOM 2142 O O . GLU A 1 269 ? -2.681 7.197 28.454 1.00 68.44 269 GLU A O 1
ATOM 2147 N N . PHE A 1 270 ? -1.445 5.326 28.312 1.00 66.62 270 PHE A N 1
ATOM 2148 C CA . PHE A 1 270 ? -1.970 4.630 29.495 1.00 66.62 270 PHE A CA 1
ATOM 2149 C C . PHE A 1 270 ? -3.498 4.459 29.518 1.00 66.62 270 PHE A C 1
ATOM 2151 O O . PHE A 1 270 ? -4.091 4.326 30.593 1.00 66.62 270 PHE A O 1
ATOM 2158 N N . PHE A 1 271 ? -4.161 4.429 28.357 1.00 62.19 271 PHE A N 1
ATOM 2159 C CA . PHE A 1 271 ? -5.584 4.098 28.325 1.00 62.19 271 PHE A CA 1
ATOM 2160 C C . PHE A 1 271 ? -5.802 2.663 28.807 1.00 62.19 271 PHE A C 1
ATOM 2162 O O . PHE A 1 271 ? -5.260 1.707 28.251 1.00 62.19 271 PHE A O 1
ATOM 2169 N N . GLY A 1 272 ? -6.619 2.509 29.848 1.00 55.62 272 GLY A N 1
ATOM 2170 C CA . GLY A 1 272 ? -6.947 1.209 30.418 1.00 55.62 272 GLY A CA 1
ATOM 2171 C C . GLY A 1 272 ? -7.837 0.388 29.484 1.00 55.62 272 GLY A C 1
ATOM 2172 O O . GLY A 1 272 ? -8.686 0.930 28.777 1.00 55.62 272 GLY A O 1
ATOM 2173 N N . TYR A 1 273 ? -7.705 -0.940 29.529 1.00 53.56 273 TYR A N 1
ATOM 2174 C CA . TYR A 1 273 ? -8.534 -1.856 28.730 1.00 53.56 273 TYR A CA 1
ATOM 2175 C C . TYR A 1 273 ? -10.043 -1.672 28.986 1.00 53.56 273 TYR A C 1
ATOM 2177 O O . TYR A 1 273 ? -10.857 -1.768 28.074 1.00 53.56 273 TYR A O 1
ATOM 2185 N N . HIS A 1 274 ? -10.406 -1.336 30.228 1.00 49.69 274 HIS A N 1
ATOM 2186 C CA . HIS A 1 274 ? -11.784 -1.080 30.658 1.00 49.69 274 HIS A CA 1
ATOM 2187 C C . HIS A 1 274 ? -12.322 0.308 30.284 1.00 49.69 274 HIS A C 1
ATOM 2189 O O . HIS A 1 274 ? -13.517 0.537 30.415 1.00 49.69 274 HIS A O 1
ATOM 2195 N N . GLN A 1 275 ? -11.477 1.236 29.824 1.00 46.66 275 GLN A N 1
ATOM 2196 C CA . GLN A 1 275 ? -11.914 2.573 29.392 1.00 46.66 275 GLN A CA 1
ATOM 2197 C C . GLN A 1 275 ? -12.420 2.585 27.937 1.00 46.66 275 GLN A C 1
ATOM 2199 O O . GLN A 1 275 ? -12.813 3.633 27.429 1.00 46.66 275 GLN A O 1
ATOM 2204 N N . ALA A 1 276 ? -12.391 1.430 27.263 1.00 46.06 276 ALA A N 1
ATOM 2205 C CA . ALA A 1 276 ? -12.802 1.244 25.872 1.00 46.06 276 ALA A CA 1
ATOM 2206 C C . ALA A 1 276 ? -13.980 0.257 25.697 1.00 46.06 276 ALA A C 1
ATOM 2208 O O . ALA A 1 276 ? -14.301 -0.095 24.560 1.00 46.06 276 ALA A O 1
ATOM 2209 N N . LEU A 1 277 ? -14.596 -0.203 26.795 1.00 38.34 277 LEU A N 1
ATOM 2210 C CA . LEU A 1 277 ? -15.817 -1.021 26.780 1.00 38.34 277 LEU A CA 1
ATOM 2211 C C . LEU A 1 277 ? -17.067 -0.151 26.922 1.00 38.34 277 LEU A C 1
ATOM 2213 O O . LEU A 1 277 ? -17.044 0.760 27.779 1.00 38.34 277 LEU A O 1
#

Foldseek 3Di:
DDPVCVVVVPADPPDCPPDDDPVRVVLVCCLPPPLVVLLVLLVLLLDPVNCVVDVVSVVPDPNVRSVVSNVVSVVSVVVSCVVVVVCCVSNDVQQSQCCVQVVDGDDDNVSVVSVVVVVVVVVVVCVVPPPPDVVNQVVFDKDKDWDKAAAPVGDIDTWIFITFQLLSVCVVPVDDPLFQKKKWWAPDADPVRHTWMFIDTPVLSNDSQWGWTQDIRNHGDDVVRQPRIWIGRRLWHPSRTYGRTPDMDGDNAQCVPAVRQGTDCCNPVVDHPVNTD

Radius of gyration: 26.88 Å; Cα contacts (8 Å, |Δi|>4): 393; chains: 1; bounding box: 60×37×70 Å

pLDDT: mean 83.98, std 13.33, range [38.34, 97.44]

Secondary structure (DSSP, 8-state):
--THHHHTT----S-TTS---HHHHHHHHIIIIIIHHHHHHHHHHH-HHHHTT-HHHHTTS-HHHHHHHHHHHHHHHHHHHHHHHHHHHHTTHHHHHHHHHH---SS-SHHHHHHHHHHHHHHHHHHHHS---HHHHHTSPPEEEEEEEE-TTS-EEEEEEEEEEHHHHHHHH---TT--EEEEEEEEE-TTSSEEEEEEEHHHHTSTTEEEEEEETTEEPPGGGTTT-EEEETTS-GGGS-SSEEEEEEES--TTSTTSSSBHHHHHS---GGGG-

Nearest PDB structures (foldseek):
  1xdy-assembly7_G  TM=9.252E-01  e=1.153E-09  Escherichia coli
  2ca3-assembly1_A  TM=9.157E-01  e=2.718E-09  Ancylobacter novellus
  2bpb-assembly1_A  TM=9.153E-01  e=4.815E-09  Ancylobacter novellus
  2ca4-assembly1_A  TM=9.187E-01  e=7.183E-09  Ancylobacter novellus
  2c9x-assembly1_A  TM=9.071E-01  e=1.135E-08  Ancylobacter novellus

Mean predicted aligned error: 14.2 Å